Protein AF-A0A0C3PZI7-F1 (afdb_monomer_lite)

Sequence (345 aa):
WTDARQELRKFLSLALSIDGKRASNLVSKLSTVARAGELAKRTDLGSIPFRVHEPIWKQVYEVFPKEDPNAMALLIKAVAASAHIDFLKPEIYKSRSTSSTAKDLRDAYAVEVRTHRQALEAMRKGFQDAVTTFASNSKSVRALLEQEEVVENLMAIMFSPSEDLSSSAQEIAMQAWDVDGRDGSLRAYFEKHTAAAFKGTMIILSTAKETIKTSLEACAVSRSTVLCLTDINDALCSKPEGLLFQDEFGKDDAIELPSVIIGLWDLMSDVIGEIFKCTVTWAEYMDSPVMIIWMRDALIFARDLVSKFNPTTFPRGRFASQKSGTNLTWEVHGEETGRSDHSRR

Organism: NCBI:txid1051891

Foldseek 3Di:
DVVVVVVVLVVLLVQLLVLLVLLLVLQLQLLVQLVCAPVHAPCSNPPPPNDHPLVSLVVLLVPPDLQDLSSLLSLLSSLLSNQLDDQDDLQLRPRPDPDPRSVVSSVSSVVSSVNSVVSNCSSQPNNLVSLVSNLVDLVSLVVNLVDLSSLLSLLSQCLGLDPSSVVSSQSSQCSNPVFDDSLRSLLSSCQVPVVSSLNSLLVNLVVLLVCLQRGLPSLSSLLSNLVNLVSLLCCQQPPPRRLVNDPPGPPVNPDPVLVSVVSSLVSLQSSLVSNVVSLVSNVVRDDPVVSVVSVVSSVVSNVSSVVSPDCVSVPCVVPVPDDDDDDDDDPPPDPDDDDDDDDDD

pLDDT: mean 85.71, std 18.1, range [25.44, 98.75]

Structure (mmCIF, N/CA/C/O backbone):
data_AF-A0A0C3PZI7-F1
#
_entry.id   AF-A0A0C3PZI7-F1
#
loop_
_atom_site.group_PDB
_atom_site.id
_atom_site.type_symbol
_atom_site.label_atom_id
_atom_site.label_alt_id
_atom_site.label_comp_id
_atom_site.label_asym_id
_atom_site.label_entity_id
_atom_site.label_seq_id
_atom_site.pdbx_PDB_ins_code
_atom_site.Cartn_x
_atom_site.Cartn_y
_atom_site.Cartn_z
_atom_site.occupancy
_atom_site.B_iso_or_equiv
_atom_site.auth_seq_id
_atom_site.auth_comp_id
_atom_site.auth_asym_id
_atom_site.auth_atom_id
_atom_site.pdbx_PDB_model_num
ATOM 1 N N . TRP A 1 1 ? -32.392 -13.587 -9.236 1.00 85.81 1 TRP A N 1
ATOM 2 C CA . TRP A 1 1 ? -31.758 -12.253 -9.361 1.00 85.81 1 TRP A CA 1
ATOM 3 C C . TRP A 1 1 ? -30.709 -11.995 -8.287 1.00 85.81 1 TRP A C 1
ATOM 5 O O . TRP A 1 1 ? -29.631 -11.547 -8.650 1.00 85.81 1 TRP A O 1
ATOM 15 N N . THR A 1 2 ? -30.974 -12.278 -7.006 1.00 89.38 2 THR A N 1
ATOM 16 C CA . THR A 1 2 ? -29.980 -12.142 -5.920 1.00 89.38 2 THR A CA 1
ATOM 17 C C . THR A 1 2 ? -28.716 -12.966 -6.176 1.00 89.38 2 THR A C 1
ATOM 19 O O . THR A 1 2 ? -27.634 -12.390 -6.226 1.00 89.38 2 THR A O 1
ATOM 22 N N . ASP A 1 3 ? -28.861 -14.259 -6.476 1.00 91.19 3 ASP A N 1
ATOM 23 C CA . ASP A 1 3 ? -27.723 -15.157 -6.737 1.00 91.19 3 ASP A CA 1
ATOM 24 C C . ASP A 1 3 ? -26.880 -14.682 -7.926 1.00 91.19 3 ASP A C 1
ATOM 26 O O . ASP A 1 3 ? -25.661 -14.590 -7.843 1.00 91.19 3 ASP A O 1
ATOM 30 N N . ALA A 1 4 ? -27.534 -14.259 -9.013 1.00 91.62 4 ALA A N 1
ATOM 31 C CA . ALA A 1 4 ? -26.852 -13.710 -10.184 1.00 91.62 4 ALA A CA 1
ATOM 32 C C . ALA A 1 4 ? -26.021 -12.455 -9.853 1.00 91.62 4 ALA A C 1
ATOM 34 O O . ALA A 1 4 ? -24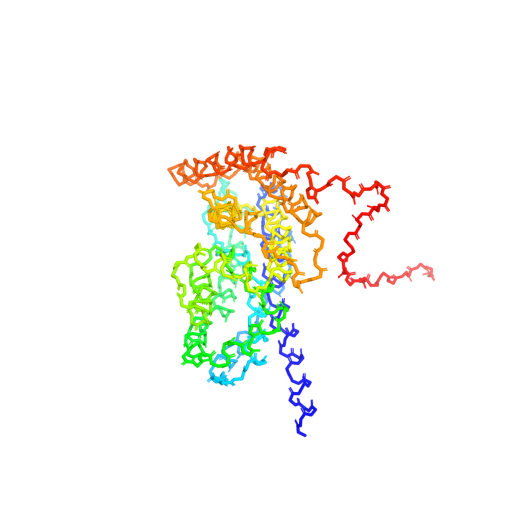.922 -12.291 -10.376 1.00 91.62 4 ALA A O 1
ATOM 35 N N . ARG A 1 5 ? -26.510 -11.573 -8.965 1.00 87.19 5 ARG A N 1
ATOM 36 C CA . ARG A 1 5 ? -25.743 -10.401 -8.502 1.00 87.19 5 ARG A CA 1
ATOM 37 C C . ARG A 1 5 ? -24.562 -10.806 -7.626 1.00 87.19 5 ARG A C 1
ATOM 39 O O . ARG A 1 5 ? -23.506 -10.189 -7.721 1.00 87.19 5 ARG A O 1
ATOM 46 N N . GLN A 1 6 ? -24.734 -11.820 -6.782 1.00 89.19 6 GLN A N 1
ATOM 47 C CA . GLN A 1 6 ? -23.658 -12.333 -5.941 1.00 89.19 6 GLN A CA 1
ATOM 48 C C . GLN A 1 6 ? -22.542 -12.956 -6.788 1.00 89.19 6 GLN A C 1
ATOM 50 O O . GLN A 1 6 ? -21.377 -12.616 -6.595 1.00 89.19 6 GLN A O 1
ATOM 55 N N . GLU A 1 7 ? -22.889 -13.794 -7.765 1.00 92.44 7 GLU A N 1
ATOM 56 C CA . GLU A 1 7 ? -21.918 -14.384 -8.692 1.00 92.44 7 GLU A CA 1
ATOM 57 C C . GLU A 1 7 ? -21.228 -13.322 -9.553 1.00 92.44 7 GLU A C 1
ATOM 59 O O . GLU A 1 7 ? -20.010 -13.362 -9.724 1.00 92.44 7 GLU A O 1
ATOM 64 N N . LEU A 1 8 ? -21.960 -12.298 -10.009 1.00 91.56 8 LEU A N 1
ATOM 65 C CA . LEU A 1 8 ? -21.356 -11.168 -10.715 1.00 91.56 8 LEU A CA 1
ATOM 66 C C . LEU A 1 8 ? -20.347 -10.413 -9.837 1.00 91.56 8 LEU A C 1
ATOM 68 O O . LEU A 1 8 ? -19.264 -10.082 -10.308 1.00 91.56 8 LEU A O 1
ATOM 72 N N . ARG A 1 9 ? -20.659 -10.160 -8.560 1.00 90.25 9 ARG A N 1
ATOM 73 C CA . ARG A 1 9 ? -19.719 -9.516 -7.627 1.00 90.25 9 ARG A CA 1
ATOM 74 C C . ARG A 1 9 ? -18.471 -10.367 -7.401 1.00 90.25 9 ARG A C 1
ATOM 76 O O . ARG A 1 9 ? -17.371 -9.826 -7.416 1.00 90.25 9 ARG A O 1
ATOM 83 N N . LYS A 1 10 ? -18.611 -11.687 -7.254 1.00 91.19 10 LYS A N 1
ATOM 84 C CA . LYS A 1 10 ? -17.455 -12.597 -7.158 1.00 91.19 10 LYS A CA 1
ATOM 85 C C . LYS A 1 10 ? -16.592 -12.528 -8.417 1.00 91.19 10 LYS A C 1
ATOM 87 O O . LYS A 1 10 ? -15.377 -12.376 -8.314 1.00 91.19 10 LYS A O 1
ATOM 92 N N . PHE A 1 11 ? -17.220 -12.579 -9.593 1.00 94.12 11 PHE A N 1
ATOM 93 C CA . PHE A 1 11 ? -16.531 -12.453 -10.875 1.00 94.12 11 PHE A CA 1
ATOM 94 C C . PHE A 1 11 ? -15.779 -11.123 -10.991 1.00 94.12 11 PHE A C 1
ATOM 96 O O . PHE A 1 11 ? -14.598 -11.123 -11.329 1.00 94.12 11 PHE A O 1
ATOM 103 N N . LEU A 1 12 ? -16.432 -10.001 -10.667 1.00 94.38 12 LEU A N 1
ATOM 104 C CA . LEU A 1 12 ? -15.810 -8.677 -10.691 1.00 94.38 12 LEU A CA 1
ATOM 105 C C . LEU A 1 12 ? -14.643 -8.592 -9.707 1.00 94.38 12 LEU A C 1
ATOM 107 O O . LEU A 1 12 ? -13.560 -8.171 -10.093 1.00 94.38 12 LEU A O 1
ATOM 111 N N . SER A 1 13 ? -14.826 -9.046 -8.466 1.00 91.31 13 SER A N 1
ATOM 112 C CA . SER A 1 13 ? -13.750 -9.067 -7.472 1.00 91.31 13 SER A CA 1
ATOM 113 C C . SER A 1 13 ? -12.532 -9.833 -7.990 1.00 91.31 13 SER A C 1
ATOM 115 O O . SER A 1 13 ? -11.419 -9.318 -7.932 1.00 91.31 13 SER A O 1
ATOM 117 N N . LEU A 1 14 ? -12.739 -11.021 -8.565 1.00 91.88 14 LEU A N 1
ATOM 118 C CA . LEU A 1 14 ? -11.656 -11.829 -9.115 1.00 91.88 14 LEU A CA 1
ATOM 119 C C . LEU A 1 14 ? -10.975 -11.142 -10.308 1.00 91.88 14 LEU A C 1
ATOM 121 O O . LEU A 1 14 ? -9.749 -11.045 -10.338 1.00 91.88 14 LEU A O 1
ATOM 125 N N . ALA A 1 15 ? -11.753 -10.656 -11.280 1.00 94.00 15 ALA A N 1
ATOM 126 C CA . ALA A 1 15 ? -11.227 -10.029 -12.490 1.00 94.00 15 ALA A CA 1
ATOM 127 C C . ALA A 1 15 ? -10.383 -8.785 -12.173 1.00 94.00 15 ALA A C 1
ATOM 129 O O . ALA A 1 15 ? -9.269 -8.653 -12.679 1.00 94.00 15 ALA A O 1
ATOM 130 N N . LEU A 1 16 ? -10.882 -7.915 -11.291 1.00 94.88 16 LEU A N 1
ATOM 131 C CA . LEU A 1 16 ? -10.206 -6.674 -10.919 1.00 94.88 16 LEU A CA 1
ATOM 132 C C . LEU A 1 16 ? -8.965 -6.939 -10.048 1.00 94.88 16 LEU A C 1
ATOM 134 O O . LEU A 1 16 ? -7.912 -6.350 -10.283 1.00 94.88 16 LEU A O 1
ATOM 138 N N . SER A 1 17 ? -9.024 -7.880 -9.096 1.00 91.44 17 SER A N 1
ATOM 139 C CA . SER A 1 17 ? -7.846 -8.250 -8.295 1.00 91.44 17 SER A CA 1
ATOM 140 C C . SER A 1 17 ? -6.746 -8.921 -9.130 1.00 91.44 17 SER A C 1
ATOM 142 O O . SER A 1 17 ? -5.558 -8.743 -8.847 1.00 91.44 17 SER A O 1
ATOM 144 N N . ILE A 1 18 ? -7.107 -9.683 -10.172 1.00 93.81 18 ILE A N 1
ATOM 145 C CA . ILE A 1 18 ? -6.134 -10.259 -11.113 1.00 93.81 18 ILE A CA 1
ATOM 146 C C . ILE A 1 18 ? -5.362 -9.158 -11.849 1.00 93.81 18 ILE A C 1
ATOM 148 O O . ILE A 1 18 ? -4.159 -9.319 -12.066 1.00 93.81 18 ILE A O 1
ATOM 152 N N . ASP A 1 19 ? -6.009 -8.048 -12.205 1.00 94.88 19 ASP A N 1
ATOM 153 C CA . ASP A 1 19 ? -5.350 -6.930 -12.887 1.00 94.88 19 ASP A CA 1
ATOM 154 C C . ASP A 1 19 ? -4.246 -6.305 -12.016 1.00 94.88 19 ASP A C 1
ATOM 156 O O . ASP A 1 19 ? -3.122 -6.119 -12.493 1.00 94.88 19 ASP A O 1
ATOM 160 N N . GLY A 1 20 ? -4.503 -6.112 -10.716 1.00 92.75 20 GLY A N 1
ATOM 161 C CA . GLY A 1 20 ? -3.491 -5.641 -9.761 1.00 92.75 20 GLY A CA 1
ATOM 162 C C . GLY A 1 20 ? -2.299 -6.599 -9.628 1.00 92.75 20 GLY A C 1
ATOM 163 O O . GLY A 1 20 ? -1.141 -6.186 -9.742 1.00 92.75 20 GLY A O 1
ATOM 164 N N . LYS A 1 21 ? -2.562 -7.910 -9.509 1.00 90.94 21 LYS A N 1
ATOM 165 C CA . LYS A 1 21 ? -1.506 -8.944 -9.478 1.00 90.94 21 LYS A CA 1
ATOM 166 C C . LYS A 1 21 ? -0.675 -8.956 -10.765 1.00 90.94 21 LYS A C 1
ATOM 168 O O . LYS A 1 21 ? 0.548 -9.101 -10.719 1.00 90.94 21 LYS A O 1
ATOM 173 N N . ARG A 1 22 ? -1.317 -8.797 -11.927 1.00 92.19 22 ARG A N 1
ATOM 174 C CA . ARG A 1 22 ? -0.630 -8.711 -13.226 1.00 92.19 22 ARG A CA 1
ATOM 175 C C . ARG A 1 22 ? 0.290 -7.494 -13.291 1.00 92.19 22 ARG A C 1
ATOM 177 O O . ARG A 1 22 ? 1.405 -7.640 -13.788 1.00 92.19 22 ARG A O 1
ATOM 184 N N . ALA A 1 23 ? -0.144 -6.345 -12.767 1.00 92.44 23 ALA A N 1
ATOM 185 C CA . ALA A 1 23 ? 0.679 -5.138 -12.729 1.00 92.44 23 ALA A CA 1
ATOM 186 C C . ALA A 1 23 ? 1.927 -5.361 -11.863 1.00 92.44 23 ALA A C 1
ATOM 188 O O . ALA A 1 23 ? 3.040 -5.110 -12.322 1.00 92.44 23 ALA A O 1
ATOM 189 N N . SER A 1 24 ? 1.768 -5.960 -10.675 1.00 91.06 24 SER A N 1
ATOM 190 C CA . SER A 1 24 ? 2.899 -6.295 -9.795 1.00 91.06 24 SER A CA 1
ATOM 191 C C . SER A 1 24 ? 3.898 -7.231 -10.479 1.00 91.06 24 SER A C 1
ATOM 193 O O . SER A 1 24 ? 5.105 -6.995 -10.457 1.00 91.06 24 SER A O 1
ATOM 195 N N . ASN A 1 25 ? 3.396 -8.277 -11.141 1.00 90.06 25 ASN A N 1
ATOM 196 C CA . ASN A 1 25 ? 4.233 -9.240 -11.855 1.00 90.06 25 ASN A CA 1
ATOM 197 C C . ASN A 1 25 ? 5.006 -8.598 -13.012 1.00 90.06 25 ASN A C 1
ATOM 199 O O . ASN A 1 25 ? 6.144 -8.993 -13.277 1.00 90.06 25 ASN A O 1
ATOM 203 N N . LEU A 1 26 ? 4.404 -7.631 -13.710 1.00 90.44 26 LEU A N 1
ATOM 204 C CA . LEU A 1 26 ? 5.089 -6.887 -14.761 1.00 90.44 26 LEU A CA 1
ATOM 205 C C . LEU A 1 26 ? 6.259 -6.088 -14.171 1.00 90.44 26 LEU A C 1
ATOM 207 O O . LEU A 1 26 ? 7.373 -6.215 -14.669 1.00 90.44 26 LEU A O 1
ATOM 211 N N . VAL A 1 27 ? 6.052 -5.361 -13.068 1.00 90.75 27 VAL A N 1
ATOM 212 C CA . VAL A 1 27 ? 7.107 -4.579 -12.394 1.00 90.75 27 VAL A CA 1
ATOM 213 C C . VAL A 1 27 ? 8.303 -5.442 -11.982 1.00 90.75 27 VAL A C 1
ATOM 215 O O . VAL A 1 27 ? 9.449 -5.079 -12.265 1.00 90.75 27 VAL A O 1
ATOM 218 N N . SER A 1 28 ? 8.068 -6.600 -11.356 1.00 89.50 28 SER A N 1
ATOM 219 C CA . SER A 1 28 ? 9.149 -7.505 -10.932 1.00 89.50 28 SER A CA 1
ATOM 220 C C . SER A 1 28 ? 9.949 -8.046 -12.121 1.00 89.50 28 SER A C 1
ATOM 222 O O . SER A 1 28 ? 11.179 -8.149 -12.064 1.00 89.50 28 SER A O 1
ATOM 224 N N . LYS A 1 29 ? 9.273 -8.366 -13.229 1.00 87.69 29 LYS A N 1
ATOM 225 C CA . LYS A 1 29 ? 9.931 -8.858 -14.446 1.00 87.69 29 LYS A CA 1
ATOM 226 C C . LYS A 1 29 ? 10.727 -7.770 -15.148 1.00 87.69 29 LYS A C 1
ATOM 228 O O . LYS A 1 29 ? 11.890 -7.994 -15.469 1.00 87.69 29 LYS A O 1
ATOM 233 N N . LEU A 1 30 ? 10.137 -6.589 -15.314 1.00 87.12 30 LEU A N 1
ATOM 234 C CA . LEU A 1 30 ? 10.814 -5.414 -15.854 1.00 87.12 30 LEU A CA 1
ATOM 235 C C . LEU A 1 30 ? 12.077 -5.096 -15.042 1.00 87.12 30 LEU A C 1
ATOM 237 O O . LEU A 1 30 ? 13.157 -4.974 -15.615 1.00 87.12 30 LEU A O 1
ATOM 241 N N . SER A 1 31 ? 11.984 -5.123 -13.712 1.00 87.50 31 SER A N 1
ATOM 242 C CA . SER A 1 31 ? 13.133 -4.908 -12.822 1.00 87.50 31 SER A CA 1
ATOM 243 C C . SER A 1 31 ? 14.214 -5.981 -12.961 1.00 87.50 31 SER A C 1
ATOM 245 O O . SER A 1 31 ? 15.404 -5.666 -12.942 1.00 87.50 31 SER A O 1
ATOM 247 N N . THR A 1 32 ? 13.828 -7.245 -13.154 1.00 86.25 32 THR A N 1
ATOM 248 C CA . THR A 1 32 ? 14.775 -8.344 -13.412 1.00 86.25 32 THR A CA 1
ATOM 249 C C . THR A 1 32 ? 15.523 -8.131 -14.728 1.00 86.25 32 THR A C 1
ATOM 251 O O . THR A 1 32 ? 16.746 -8.269 -14.774 1.00 86.25 32 THR A O 1
ATOM 254 N N . VAL A 1 33 ? 14.805 -7.734 -15.782 1.00 83.12 33 VAL A N 1
ATOM 255 C CA . VAL A 1 33 ? 15.387 -7.438 -17.097 1.00 83.12 33 VAL A CA 1
ATOM 256 C C . VAL A 1 33 ? 16.357 -6.257 -17.021 1.00 83.12 33 VAL A C 1
ATOM 258 O O . VAL A 1 33 ? 17.449 -6.350 -17.576 1.00 83.12 33 VAL A O 1
ATOM 261 N N . ALA A 1 34 ? 16.035 -5.179 -16.295 1.00 80.00 34 ALA A N 1
ATOM 262 C CA . ALA A 1 34 ? 16.996 -4.081 -16.129 1.00 80.00 34 ALA A CA 1
ATOM 263 C C . ALA A 1 34 ? 18.264 -4.498 -15.407 1.00 80.00 34 ALA A C 1
ATOM 265 O O . ALA A 1 34 ? 19.351 -4.117 -15.834 1.00 80.00 34 ALA A O 1
ATOM 266 N N . ARG A 1 35 ? 18.136 -5.263 -14.318 1.00 81.31 35 ARG A N 1
ATOM 267 C CA . ARG A 1 35 ? 19.297 -5.720 -13.542 1.00 81.31 35 ARG A CA 1
ATOM 268 C C . ARG A 1 35 ? 20.241 -6.572 -14.389 1.00 81.31 35 ARG A C 1
ATOM 270 O O . ARG A 1 35 ? 21.447 -6.528 -14.174 1.00 81.31 35 ARG A O 1
ATOM 277 N N . ALA A 1 36 ? 19.711 -7.317 -15.360 1.00 81.88 36 ALA A N 1
ATOM 278 C CA . ALA A 1 36 ? 20.515 -8.090 -16.303 1.00 81.88 36 ALA A CA 1
ATOM 279 C C . ALA A 1 36 ? 21.264 -7.217 -17.335 1.00 81.88 36 ALA A C 1
ATOM 281 O O . ALA A 1 36 ? 22.261 -7.666 -17.904 1.00 81.88 36 ALA A O 1
ATOM 282 N N . GLY A 1 37 ? 20.838 -5.970 -17.565 1.00 77.75 37 GLY A N 1
ATOM 283 C CA . GLY A 1 37 ? 21.543 -5.015 -18.421 1.00 77.75 37 GLY A CA 1
ATOM 284 C C . GLY A 1 37 ? 21.768 -5.537 -19.845 1.00 77.75 37 GLY A C 1
ATOM 285 O O . GLY A 1 37 ? 20.836 -5.978 -20.511 1.00 77.75 37 GLY A O 1
ATOM 286 N N . GLU A 1 38 ? 23.014 -5.498 -20.326 1.00 68.50 38 GLU A N 1
ATOM 287 C CA . GLU A 1 38 ? 23.380 -5.956 -21.679 1.00 68.50 38 GLU A CA 1
ATOM 288 C C . GLU A 1 38 ? 23.267 -7.478 -21.881 1.00 68.50 38 GLU A C 1
ATOM 290 O O . GLU A 1 38 ? 23.275 -7.945 -23.019 1.00 68.50 38 GLU A O 1
ATOM 295 N N . LEU A 1 39 ? 23.140 -8.258 -20.800 1.00 71.75 39 LEU A N 1
ATOM 296 C CA . LEU A 1 39 ? 22.911 -9.704 -20.878 1.00 71.75 39 LEU A CA 1
ATOM 297 C C . LEU A 1 39 ? 21.444 -10.045 -21.169 1.00 71.75 39 LEU A C 1
ATOM 299 O O . LEU A 1 39 ? 21.151 -11.182 -21.544 1.00 71.75 39 LEU A O 1
ATOM 303 N N . ALA A 1 40 ? 20.535 -9.079 -21.005 1.00 77.38 40 ALA A N 1
ATOM 304 C CA . ALA A 1 40 ? 19.122 -9.271 -21.267 1.00 77.38 40 ALA A CA 1
ATOM 305 C C . ALA A 1 40 ? 18.842 -9.379 -22.768 1.00 77.38 40 ALA A C 1
ATOM 307 O O . ALA A 1 40 ? 19.279 -8.566 -23.588 1.00 77.38 40 ALA A O 1
ATOM 308 N N . LYS A 1 41 ? 18.040 -10.371 -23.132 1.00 76.00 41 LYS A N 1
ATOM 309 C CA . LYS A 1 41 ? 17.524 -10.563 -24.483 1.00 76.00 41 LYS A CA 1
ATOM 310 C C . LYS A 1 41 ? 16.102 -10.034 -24.565 1.00 76.00 41 LYS A C 1
ATOM 312 O O . LYS A 1 41 ? 15.344 -10.065 -23.601 1.00 76.00 41 LYS A O 1
ATOM 317 N N . ARG A 1 42 ? 15.673 -9.645 -25.768 1.00 69.25 42 ARG A N 1
ATOM 318 C CA . ARG A 1 42 ? 14.267 -9.286 -26.033 1.00 69.25 42 ARG A CA 1
ATOM 319 C C . ARG A 1 42 ? 13.289 -10.403 -25.640 1.00 69.25 42 ARG A C 1
ATOM 321 O O . ARG A 1 42 ? 12.166 -10.121 -25.243 1.00 69.25 42 ARG A O 1
ATOM 328 N N . THR A 1 43 ? 13.716 -11.661 -25.730 1.00 72.00 43 THR A N 1
ATOM 329 C CA . THR A 1 43 ? 12.938 -12.825 -25.279 1.00 72.00 43 THR A CA 1
ATOM 330 C C . THR A 1 43 ? 12.675 -12.829 -23.776 1.00 72.00 43 THR A C 1
ATOM 332 O O . THR A 1 43 ? 11.679 -13.409 -23.358 1.00 72.00 43 THR A O 1
ATOM 335 N N . ASP A 1 44 ? 13.515 -12.161 -22.981 1.00 72.38 44 ASP A N 1
ATOM 336 C CA . ASP A 1 44 ? 13.431 -12.147 -21.516 1.00 72.38 44 ASP A CA 1
ATOM 337 C C . ASP A 1 44 ? 12.349 -11.182 -21.014 1.00 72.38 44 ASP A C 1
ATOM 339 O O . ASP A 1 44 ? 11.789 -11.390 -19.941 1.00 72.38 44 ASP A O 1
ATOM 343 N N . LEU A 1 45 ? 11.981 -10.177 -21.824 1.00 70.12 45 LEU A N 1
ATOM 344 C CA . LEU A 1 45 ? 10.756 -9.398 -21.607 1.00 70.12 45 LEU A CA 1
ATOM 345 C C . LEU A 1 45 ? 9.502 -10.265 -21.799 1.00 70.12 45 LEU A C 1
ATOM 347 O O . LEU A 1 45 ? 8.483 -10.009 -21.163 1.00 70.12 45 LEU A O 1
ATOM 351 N N . GLY A 1 46 ? 9.606 -11.330 -22.604 1.00 59.66 46 GLY A N 1
ATOM 352 C CA . GLY A 1 46 ? 8.545 -12.298 -22.855 1.00 59.66 46 GLY A CA 1
ATOM 353 C C . GLY A 1 46 ? 7.306 -11.698 -23.528 1.00 59.66 46 GLY A C 1
ATOM 354 O O . GLY A 1 46 ? 7.002 -10.516 -23.436 1.00 59.66 46 GLY A O 1
ATOM 355 N N . SER A 1 47 ? 6.528 -12.536 -24.208 1.00 54.50 47 SER A N 1
ATOM 356 C CA . SER A 1 47 ? 5.175 -12.188 -24.646 1.00 54.50 47 SER A CA 1
ATOM 357 C C . SER A 1 47 ? 4.233 -12.239 -23.446 1.00 54.50 47 SER A C 1
ATOM 359 O O . SER A 1 47 ? 3.388 -13.128 -23.372 1.00 54.50 47 SER A O 1
ATOM 361 N N . ILE A 1 48 ? 4.405 -11.392 -22.440 1.00 55.34 48 ILE A N 1
ATOM 362 C CA . ILE A 1 48 ? 3.402 -11.317 -21.380 1.00 55.34 48 ILE A CA 1
ATOM 363 C C . ILE A 1 48 ? 2.328 -10.410 -21.951 1.00 55.34 48 ILE A C 1
ATOM 365 O O . ILE A 1 48 ? 2.565 -9.210 -22.026 1.00 55.34 48 ILE A O 1
ATOM 369 N N . PRO A 1 49 ? 1.170 -10.925 -22.407 1.00 62.94 49 PRO A N 1
ATOM 370 C CA . PRO A 1 49 ? 0.047 -10.057 -22.684 1.00 62.94 49 PRO A CA 1
ATOM 371 C C . PRO A 1 49 ? -0.372 -9.439 -21.351 1.00 62.94 49 PRO A C 1
ATOM 373 O O . PRO A 1 49 ? -1.194 -9.986 -20.616 1.00 62.94 49 PRO A O 1
ATOM 376 N N . PHE A 1 50 ? 0.240 -8.313 -21.007 1.00 78.50 50 PHE A N 1
ATOM 377 C CA . PHE A 1 50 ? -0.210 -7.487 -19.918 1.00 78.50 50 PHE A CA 1
ATOM 378 C C . PHE A 1 50 ? -1.377 -6.668 -20.452 1.00 78.50 50 PHE A C 1
ATOM 380 O O . PHE A 1 50 ? -1.224 -5.735 -21.237 1.00 78.50 50 PHE A O 1
ATOM 387 N N . ARG A 1 51 ? -2.578 -7.111 -20.095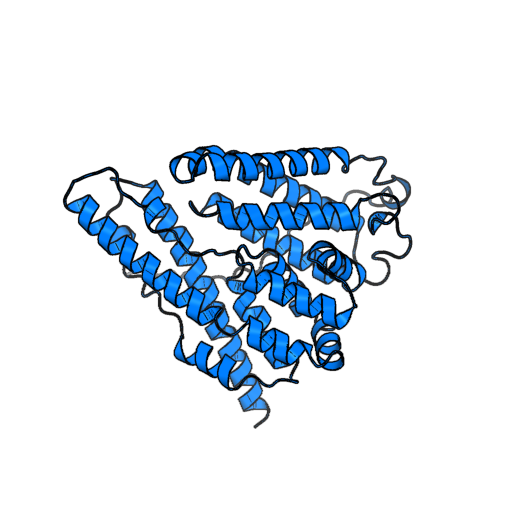 1.00 84.62 51 ARG A N 1
ATOM 388 C CA . ARG A 1 51 ? -3.820 -6.402 -20.367 1.00 84.62 51 ARG A CA 1
ATOM 389 C C . ARG A 1 51 ? -4.634 -6.401 -19.094 1.00 84.62 51 ARG A C 1
ATOM 391 O O . ARG A 1 51 ? -4.814 -7.453 -18.472 1.00 84.62 51 ARG A O 1
ATOM 398 N N . VAL A 1 52 ? -5.115 -5.220 -18.747 1.00 92.00 52 VAL A N 1
ATOM 399 C CA . VAL A 1 52 ? -6.146 -5.057 -17.732 1.00 92.00 52 VAL A CA 1
ATOM 400 C C . VAL A 1 52 ? -7.499 -4.917 -18.403 1.00 92.00 52 VAL A C 1
ATOM 402 O O . VAL A 1 52 ? -7.601 -4.611 -19.595 1.00 92.00 52 VAL A O 1
ATOM 405 N N . HIS A 1 53 ? -8.553 -5.151 -17.640 1.00 94.44 53 HIS A N 1
ATOM 406 C CA . HIS A 1 53 ? -9.913 -5.060 -18.134 1.00 94.44 53 HIS A CA 1
ATOM 407 C C . HIS A 1 53 ? -10.406 -3.605 -18.078 1.00 94.44 53 HIS A C 1
ATOM 409 O O . HIS A 1 53 ? -11.363 -3.303 -17.371 1.00 94.44 53 HIS A O 1
ATOM 415 N N . GLU A 1 54 ? -9.767 -2.691 -18.823 1.00 94.88 54 GLU A N 1
ATOM 416 C CA . GLU A 1 54 ? -10.089 -1.247 -18.806 1.00 94.88 54 GLU A CA 1
ATOM 417 C C . GLU A 1 54 ? -11.593 -0.942 -18.959 1.00 94.88 54 GLU A C 1
ATOM 419 O O . GLU A 1 54 ? -12.106 -0.122 -18.194 1.00 94.88 54 GLU A O 1
ATOM 424 N N . PRO A 1 55 ? -12.350 -1.609 -19.864 1.00 95.44 55 PRO A N 1
ATOM 425 C CA . PRO A 1 55 ? -13.786 -1.360 -19.983 1.00 95.44 55 PRO A CA 1
ATOM 426 C C . PRO A 1 55 ? -14.567 -1.739 -18.721 1.00 95.44 55 PRO A C 1
ATOM 428 O O . PRO A 1 55 ? -15.552 -1.081 -18.400 1.00 95.44 55 PRO A O 1
ATOM 431 N N . ILE A 1 56 ? -14.131 -2.778 -17.998 1.00 95.62 56 ILE A N 1
ATOM 432 C CA . ILE A 1 56 ? -14.772 -3.207 -16.750 1.00 95.62 56 ILE A CA 1
ATOM 433 C C . ILE A 1 56 ? -14.504 -2.175 -15.657 1.00 95.62 56 ILE A C 1
ATOM 435 O O . ILE A 1 56 ? -15.450 -1.753 -15.001 1.00 95.62 56 ILE A O 1
ATOM 439 N N . TRP A 1 57 ? -13.257 -1.719 -15.503 1.00 96.81 57 TRP A N 1
ATOM 440 C CA . TRP A 1 57 ? -12.910 -0.666 -14.543 1.00 96.81 57 TRP A CA 1
ATOM 441 C C . TRP A 1 57 ? -13.726 0.602 -14.768 1.00 96.81 57 TRP A C 1
ATOM 443 O O . TRP A 1 57 ? -14.396 1.083 -13.856 1.00 96.81 57 TRP A O 1
ATOM 453 N N . LYS A 1 58 ? -13.751 1.087 -16.013 1.00 95.62 58 LYS A N 1
ATOM 454 C CA . LYS A 1 58 ? -14.550 2.250 -16.396 1.00 95.62 58 LYS A CA 1
ATOM 455 C C . LYS A 1 58 ? -16.027 2.061 -16.039 1.00 95.62 58 LYS A C 1
ATOM 457 O O . LYS A 1 58 ? -16.611 2.925 -15.391 1.00 95.62 58 LYS A O 1
ATOM 462 N N . GLN A 1 59 ? -16.612 0.921 -16.409 1.00 95.06 59 GLN A N 1
ATOM 463 C CA . GLN A 1 59 ? -18.017 0.634 -16.129 1.00 95.06 59 GLN A CA 1
ATOM 464 C C . GLN A 1 59 ? -18.305 0.582 -14.624 1.00 95.06 59 GLN A C 1
ATOM 466 O O . GLN A 1 59 ? -19.334 1.096 -14.198 1.00 95.06 59 GLN A O 1
ATOM 471 N N . VAL A 1 60 ? -17.417 -0.025 -13.825 1.00 94.50 60 VAL A N 1
ATOM 472 C CA . VAL A 1 60 ? -17.557 -0.135 -12.363 1.00 94.50 60 VAL A CA 1
ATOM 473 C C . VAL A 1 60 ? -17.613 1.244 -11.711 1.00 94.50 60 VAL A C 1
ATOM 475 O O . VAL A 1 60 ? -18.477 1.457 -10.864 1.00 94.50 60 VAL A O 1
ATOM 478 N N . TYR A 1 61 ? -16.761 2.182 -12.133 1.00 95.25 61 TYR A N 1
ATOM 479 C CA . TYR A 1 61 ? -16.800 3.558 -11.633 1.00 95.25 61 TYR A CA 1
ATOM 480 C C . TYR A 1 61 ? -18.041 4.324 -12.109 1.00 95.25 61 TYR A C 1
ATOM 482 O O . TYR A 1 61 ? -18.662 5.031 -11.320 1.00 95.25 61 TYR A O 1
ATOM 490 N N . GLU A 1 62 ? -18.448 4.158 -13.371 1.00 94.06 62 GLU A N 1
ATOM 491 C CA . GLU A 1 62 ? -19.605 4.866 -13.941 1.00 94.06 62 GLU A CA 1
ATOM 492 C C . GLU A 1 62 ? -20.941 4.475 -13.294 1.00 94.06 62 GLU A C 1
ATOM 494 O O . GLU A 1 62 ? -21.823 5.320 -13.143 1.00 94.06 62 GLU A O 1
ATOM 499 N N . VAL A 1 63 ? -21.110 3.206 -12.910 1.00 92.94 63 VAL A N 1
ATOM 500 C CA . VAL A 1 63 ? -22.363 2.697 -12.314 1.00 92.94 63 VAL A CA 1
ATOM 501 C C . VAL A 1 63 ? -22.273 2.496 -10.806 1.00 92.94 63 VAL A C 1
ATOM 503 O O . VAL A 1 63 ? -23.128 1.821 -10.228 1.00 92.94 63 VAL A O 1
ATOM 506 N N . PHE A 1 64 ? -21.238 3.049 -10.171 1.00 90.31 64 PHE A N 1
ATOM 507 C CA . PHE A 1 64 ? -20.946 2.804 -8.768 1.00 90.31 64 PHE A CA 1
ATOM 508 C C . PHE A 1 64 ? -22.130 3.204 -7.860 1.00 90.31 64 PHE A C 1
ATOM 510 O O . PHE A 1 64 ? -22.553 4.367 -7.856 1.00 90.31 64 PHE A O 1
ATOM 517 N N . PRO A 1 65 ? -22.692 2.266 -7.074 1.00 88.38 65 PRO A N 1
ATOM 518 C CA . PRO A 1 65 ? -23.788 2.567 -6.161 1.00 88.38 65 PRO A CA 1
ATOM 519 C C . PRO A 1 65 ? -23.281 3.347 -4.940 1.00 88.38 65 PRO A C 1
ATOM 521 O O . PRO A 1 65 ? -22.525 2.833 -4.121 1.00 88.38 65 PRO A O 1
ATOM 524 N N . LYS A 1 66 ? -23.758 4.586 -4.788 1.00 88.06 66 LYS A N 1
ATOM 525 C CA . LYS A 1 66 ? -23.281 5.553 -3.779 1.00 88.06 66 LYS A CA 1
ATOM 526 C C . LYS A 1 66 ? -23.483 5.128 -2.319 1.00 88.06 66 LYS A C 1
ATOM 528 O O . LYS A 1 66 ? -22.827 5.665 -1.440 1.00 88.06 66 LYS A O 1
ATOM 533 N N . GLU A 1 67 ? -24.387 4.187 -2.057 1.00 91.69 67 GLU A N 1
ATOM 534 C CA . GLU A 1 67 ? -24.817 3.804 -0.704 1.00 91.69 67 GLU A CA 1
ATOM 535 C C . GLU A 1 67 ? -24.709 2.292 -0.446 1.00 91.69 67 GLU A C 1
ATOM 537 O O . GLU A 1 67 ? -25.387 1.767 0.431 1.00 91.69 67 GLU A O 1
ATOM 542 N N . ASP A 1 68 ? -23.895 1.562 -1.218 1.00 93.31 68 ASP A N 1
ATOM 543 C CA . ASP A 1 68 ? -23.717 0.112 -1.046 1.00 93.31 68 ASP A CA 1
ATOM 544 C C . ASP A 1 68 ? -22.324 -0.207 -0.470 1.00 93.31 68 ASP A C 1
ATOM 546 O O . ASP A 1 68 ? -21.349 -0.286 -1.228 1.00 93.31 68 ASP A O 1
ATOM 550 N N . PRO A 1 69 ? -22.207 -0.438 0.856 1.00 95.69 69 PRO A N 1
ATOM 551 C CA . PRO A 1 69 ? -20.941 -0.801 1.491 1.00 95.69 69 PRO A CA 1
ATOM 552 C C . PRO A 1 69 ? -20.281 -2.037 0.876 1.00 95.69 69 PRO A C 1
ATOM 554 O O . PRO A 1 69 ? -19.061 -2.110 0.813 1.00 95.69 69 PRO A O 1
ATOM 557 N N . ASN A 1 70 ? -21.050 -3.000 0.359 1.00 93.75 70 ASN A N 1
ATOM 558 C CA . ASN A 1 70 ? -20.470 -4.205 -0.241 1.00 93.75 70 ASN A CA 1
ATOM 559 C C . ASN A 1 70 ? -19.824 -3.912 -1.599 1.00 93.75 70 ASN A C 1
ATOM 561 O O . ASN A 1 70 ? -18.819 -4.526 -1.959 1.00 93.75 70 ASN A O 1
ATOM 565 N N . ALA A 1 71 ? -20.402 -2.988 -2.370 1.00 93.94 71 ALA A N 1
ATOM 566 C CA . ALA A 1 71 ? -19.800 -2.540 -3.620 1.00 93.94 71 ALA A CA 1
ATOM 567 C C . ALA A 1 71 ? -18.508 -1.757 -3.355 1.00 93.94 71 ALA A C 1
ATOM 569 O O . ALA A 1 71 ? -17.513 -1.984 -4.045 1.00 93.94 71 ALA A O 1
ATOM 570 N N . MET A 1 72 ? -18.502 -0.898 -2.328 1.00 97.06 72 MET A N 1
ATOM 571 C CA . MET A 1 72 ? -17.292 -0.186 -1.915 1.00 97.06 72 MET A CA 1
ATOM 572 C C . MET A 1 72 ? -16.213 -1.148 -1.403 1.00 97.06 72 MET A C 1
ATOM 574 O O . MET A 1 72 ? -15.066 -1.054 -1.827 1.00 97.06 72 MET A O 1
ATOM 578 N N . ALA A 1 73 ? -16.575 -2.130 -0.574 1.00 96.88 73 ALA A N 1
ATOM 579 C CA . ALA A 1 73 ? -15.651 -3.153 -0.084 1.00 96.88 73 ALA A CA 1
ATOM 580 C C . ALA A 1 73 ? -14.957 -3.910 -1.231 1.00 96.88 73 ALA A C 1
ATOM 582 O O . ALA A 1 73 ? -13.739 -4.094 -1.212 1.00 96.88 73 ALA A O 1
ATOM 583 N N . LEU A 1 74 ? -15.712 -4.295 -2.268 1.00 95.75 74 LEU A N 1
ATOM 584 C CA . LEU A 1 74 ? -15.166 -4.933 -3.470 1.00 95.75 74 LEU A CA 1
ATOM 585 C C . LEU A 1 74 ? -14.162 -4.018 -4.177 1.00 95.75 74 LEU A C 1
ATOM 587 O O . LEU A 1 74 ? -13.079 -4.470 -4.552 1.00 95.75 74 LEU A O 1
ATOM 591 N N . LEU A 1 75 ? -14.514 -2.744 -4.348 1.00 96.62 75 LEU A N 1
ATOM 592 C CA . LEU A 1 75 ? -13.669 -1.765 -5.020 1.00 96.62 75 LEU A CA 1
ATOM 593 C C . LEU A 1 75 ? -12.369 -1.500 -4.245 1.00 96.62 75 LEU A C 1
ATOM 595 O O . LEU A 1 75 ? -11.294 -1.539 -4.838 1.00 96.62 75 LEU A O 1
ATOM 599 N N . ILE A 1 76 ? -12.454 -1.317 -2.924 1.00 97.88 76 ILE A N 1
ATOM 600 C CA . ILE A 1 76 ? -11.297 -1.165 -2.028 1.00 97.88 76 ILE A CA 1
ATOM 601 C C . ILE A 1 76 ? -10.382 -2.388 -2.145 1.00 97.88 76 ILE A C 1
ATOM 603 O O . ILE A 1 76 ? -9.189 -2.235 -2.393 1.00 97.88 76 ILE A O 1
ATOM 607 N N . LYS A 1 77 ? -10.932 -3.604 -2.046 1.00 97.19 77 LYS A N 1
ATOM 608 C CA . LYS A 1 77 ? -10.169 -4.856 -2.188 1.00 97.19 77 LYS A CA 1
ATOM 609 C C . LYS A 1 77 ? -9.469 -4.966 -3.544 1.00 97.19 77 LYS A C 1
ATOM 611 O O . LYS A 1 77 ? -8.327 -5.416 -3.627 1.00 97.19 77 LYS A O 1
ATOM 616 N N . ALA A 1 78 ? -10.143 -4.560 -4.617 1.00 96.12 78 ALA A N 1
ATOM 617 C CA . ALA A 1 78 ? -9.577 -4.580 -5.959 1.00 96.12 78 ALA A CA 1
ATOM 618 C C . ALA A 1 78 ? -8.413 -3.588 -6.113 1.00 96.12 78 ALA A C 1
ATOM 620 O O . ALA A 1 78 ? -7.356 -3.961 -6.620 1.00 96.12 78 ALA A O 1
ATOM 621 N N . VAL A 1 79 ? -8.581 -2.350 -5.640 1.00 97.12 79 VAL A N 1
ATOM 622 C CA . VAL A 1 79 ? -7.551 -1.301 -5.712 1.00 97.12 79 VAL A CA 1
ATOM 623 C C . VAL A 1 79 ? -6.356 -1.631 -4.815 1.00 97.12 79 VAL A C 1
ATOM 625 O O . VAL A 1 79 ? -5.209 -1.498 -5.256 1.00 97.12 79 VAL A O 1
ATOM 628 N N . ALA A 1 80 ? -6.607 -2.146 -3.606 1.00 97.50 80 ALA A N 1
ATOM 629 C CA . ALA A 1 80 ? -5.584 -2.548 -2.640 1.00 97.50 80 ALA A CA 1
ATOM 630 C C . ALA A 1 80 ? -4.570 -3.548 -3.219 1.00 97.50 80 ALA A C 1
ATOM 632 O O . ALA A 1 80 ? -3.382 -3.456 -2.922 1.00 97.50 80 ALA A O 1
ATOM 633 N N . ALA A 1 81 ? -4.994 -4.433 -4.132 1.00 95.50 81 ALA A N 1
ATOM 634 C CA . ALA A 1 81 ? -4.114 -5.400 -4.799 1.00 95.50 81 ALA A CA 1
ATOM 635 C C . ALA A 1 81 ? -2.990 -4.764 -5.647 1.00 95.50 81 ALA A C 1
ATOM 637 O O . ALA A 1 81 ? -2.052 -5.457 -6.043 1.00 95.50 81 ALA A O 1
ATOM 638 N N . SER A 1 82 ? -3.091 -3.467 -5.954 1.00 95.38 82 SER A N 1
ATOM 639 C CA . SER A 1 82 ? -2.087 -2.697 -6.699 1.00 95.38 82 SER A CA 1
ATOM 640 C C . SER A 1 82 ? -1.564 -1.477 -5.933 1.00 95.38 82 SER A C 1
ATOM 642 O O . SER A 1 82 ? -0.842 -0.662 -6.511 1.00 95.38 82 SER A O 1
ATOM 644 N N . ALA A 1 83 ? -1.940 -1.317 -4.660 1.00 96.81 83 ALA A N 1
ATOM 645 C CA . ALA A 1 83 ? -1.666 -0.104 -3.894 1.00 96.81 83 ALA A CA 1
ATOM 646 C C . ALA A 1 83 ? -0.169 0.120 -3.648 1.00 96.81 83 ALA A C 1
ATOM 648 O O . ALA A 1 83 ? 0.278 1.255 -3.663 1.00 96.81 83 ALA A O 1
ATOM 649 N N . HIS A 1 84 ? 0.635 -0.937 -3.509 1.00 95.75 84 HIS A N 1
ATOM 650 C CA . HIS A 1 84 ? 2.086 -0.843 -3.284 1.00 95.75 84 HIS A CA 1
ATOM 651 C C . HIS A 1 84 ? 2.900 -0.459 -4.531 1.00 95.75 84 HIS A C 1
ATOM 653 O O . HIS A 1 84 ? 4.120 -0.313 -4.450 1.00 95.75 84 HIS A O 1
ATOM 659 N N . ILE A 1 85 ? 2.263 -0.343 -5.697 1.00 94.50 85 ILE A N 1
ATOM 660 C CA . ILE A 1 85 ? 2.934 -0.130 -6.984 1.00 94.50 85 ILE A CA 1
ATOM 661 C C . ILE A 1 85 ? 2.886 1.356 -7.354 1.00 94.50 85 ILE A C 1
ATOM 663 O O . ILE A 1 85 ? 1.846 1.994 -7.219 1.00 94.50 85 ILE A O 1
ATOM 667 N N . ASP A 1 86 ? 3.972 1.915 -7.885 1.00 93.88 86 ASP A N 1
ATOM 668 C CA . ASP A 1 86 ? 3.972 3.269 -8.458 1.00 93.88 86 ASP A CA 1
ATOM 669 C C . ASP A 1 86 ? 4.133 3.242 -9.985 1.00 93.88 86 ASP A C 1
ATOM 671 O O . ASP A 1 86 ? 4.472 2.215 -10.578 1.00 93.88 86 ASP A O 1
ATOM 675 N N . PHE A 1 87 ? 3.880 4.373 -10.639 1.00 92.25 87 PHE A N 1
ATOM 676 C CA . PHE A 1 87 ? 4.140 4.538 -12.059 1.00 92.25 87 PHE A CA 1
ATOM 677 C C . PHE A 1 87 ? 5.619 4.349 -12.374 1.00 92.25 87 PHE A C 1
ATOM 679 O O . PHE A 1 87 ? 6.474 5.085 -11.887 1.00 92.25 87 PHE A O 1
ATOM 686 N N . LEU A 1 88 ? 5.889 3.410 -13.281 1.00 89.38 88 LEU A N 1
ATOM 687 C CA . LEU A 1 88 ? 7.236 3.189 -13.779 1.00 89.38 88 LEU A CA 1
ATOM 688 C C . LEU A 1 88 ? 7.757 4.412 -14.546 1.00 89.38 88 LEU A C 1
ATOM 690 O O . LEU A 1 88 ? 7.044 5.017 -15.364 1.00 89.38 88 LEU A O 1
ATOM 694 N N . LYS A 1 89 ? 9.019 4.749 -14.293 1.00 84.19 89 LYS A N 1
ATOM 695 C CA . LYS A 1 89 ? 9.753 5.857 -14.896 1.00 84.19 89 LYS A CA 1
ATOM 696 C C . LYS A 1 89 ? 10.563 5.353 -16.091 1.00 84.19 89 LYS A C 1
ATOM 698 O O . LYS A 1 89 ? 11.482 4.546 -15.921 1.00 84.19 89 LYS A O 1
ATOM 703 N N . PRO A 1 90 ? 10.296 5.848 -17.314 1.00 79.94 90 PRO A N 1
ATOM 704 C CA . PRO A 1 90 ? 11.079 5.485 -18.497 1.00 79.94 90 PRO A CA 1
ATOM 705 C C . PRO A 1 90 ? 12.589 5.726 -18.331 1.00 79.94 90 PRO A C 1
ATOM 707 O O . PRO A 1 90 ? 13.408 5.074 -18.977 1.00 79.94 90 PRO A O 1
ATOM 710 N N . GLU A 1 91 ? 12.969 6.677 -17.476 1.00 77.81 91 GLU A N 1
ATOM 711 C CA . GLU A 1 91 ? 14.343 7.120 -17.269 1.00 77.81 91 GLU A CA 1
ATOM 712 C C . GLU A 1 91 ? 15.219 6.086 -16.565 1.00 77.81 91 GLU A C 1
ATOM 714 O O . GLU A 1 91 ? 16.417 6.038 -16.848 1.00 77.81 91 GLU A O 1
ATOM 719 N N . ILE A 1 92 ? 14.630 5.240 -15.715 1.00 73.44 92 ILE A N 1
ATOM 720 C CA . ILE A 1 92 ? 15.355 4.227 -14.931 1.00 73.44 92 ILE A CA 1
ATOM 721 C C . ILE A 1 92 ? 15.977 3.162 -15.851 1.00 73.44 92 ILE A C 1
ATOM 723 O O . ILE A 1 92 ? 16.961 2.519 -15.502 1.00 73.44 92 ILE A O 1
ATOM 727 N N . TYR A 1 93 ? 15.485 3.055 -17.087 1.00 66.56 93 TYR A N 1
ATOM 728 C CA . TYR A 1 93 ? 15.854 2.010 -18.041 1.00 66.56 93 TYR A CA 1
ATOM 729 C C . TYR A 1 93 ? 16.549 2.555 -19.291 1.00 66.56 93 TYR A C 1
ATOM 731 O O . TYR A 1 93 ? 16.558 1.932 -20.358 1.00 66.56 93 TYR A O 1
ATOM 739 N N . LYS A 1 94 ? 17.181 3.728 -19.178 1.00 65.81 94 LYS A N 1
ATOM 740 C CA . LYS A 1 94 ? 18.069 4.239 -20.226 1.00 65.81 94 LYS A CA 1
ATOM 741 C C . LYS A 1 94 ? 19.312 3.352 -20.306 1.00 65.81 94 LYS A C 1
ATOM 743 O O . LYS A 1 94 ? 20.274 3.544 -19.568 1.00 65.81 94 LYS A O 1
ATOM 748 N N . SER A 1 95 ? 19.313 2.391 -21.232 1.00 59.84 95 SER A N 1
ATOM 749 C CA . SER A 1 95 ? 20.532 1.647 -21.558 1.00 59.84 95 SER A CA 1
ATOM 750 C C . SER A 1 95 ? 21.641 2.630 -21.956 1.00 59.84 95 SER A C 1
ATOM 752 O O . SER A 1 95 ? 21.460 3.455 -22.856 1.00 59.84 95 SER A O 1
ATOM 754 N N . ARG A 1 96 ? 22.796 2.543 -21.284 1.00 58.19 96 ARG A N 1
ATOM 755 C CA . ARG A 1 96 ? 24.002 3.322 -21.624 1.00 58.19 96 ARG A CA 1
ATOM 756 C C . ARG A 1 96 ? 24.660 2.840 -22.926 1.00 58.19 96 ARG A C 1
ATOM 758 O O . ARG A 1 96 ? 25.541 3.512 -23.450 1.00 58.19 96 ARG A O 1
ATOM 765 N N . SER A 1 97 ? 24.211 1.701 -23.453 1.00 61.22 97 SER A N 1
ATOM 766 C CA . SER A 1 97 ? 24.713 1.075 -24.673 1.00 61.22 97 SER A CA 1
ATOM 767 C C . SER A 1 97 ? 24.047 1.661 -25.921 1.00 61.22 97 SER A C 1
ATOM 769 O O . SER A 1 97 ? 22.833 1.889 -25.948 1.00 61.22 97 SER A O 1
ATOM 771 N N . THR A 1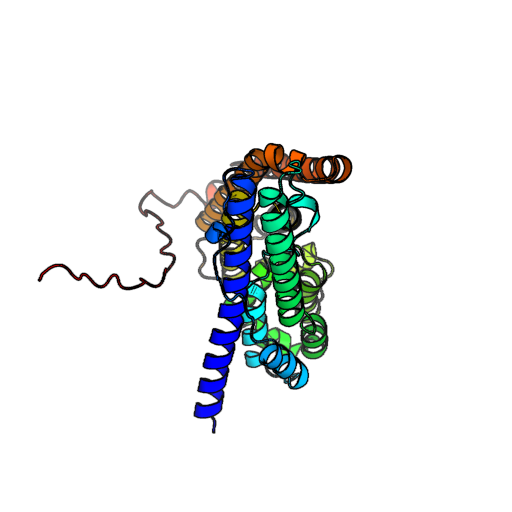 98 ? 24.837 1.884 -26.973 1.00 72.06 98 THR A N 1
ATOM 772 C CA . THR A 1 98 ? 24.381 2.374 -28.289 1.00 72.06 98 THR A CA 1
ATOM 773 C C . THR A 1 98 ? 24.157 1.252 -29.306 1.00 72.06 98 THR A C 1
ATOM 775 O O . THR A 1 98 ? 23.847 1.530 -30.465 1.00 72.06 98 THR A O 1
ATOM 778 N N . SER A 1 99 ? 24.305 -0.015 -28.901 1.00 75.81 99 SER A N 1
ATOM 779 C CA . SER A 1 99 ? 24.106 -1.161 -29.792 1.00 75.81 99 SER A CA 1
ATOM 780 C C . SER A 1 99 ? 22.656 -1.261 -30.292 1.00 75.81 99 SER A C 1
ATOM 782 O O . SER A 1 99 ? 21.711 -0.860 -29.609 1.00 75.81 99 SER A O 1
ATOM 784 N N . SER A 1 100 ? 22.457 -1.823 -31.488 1.00 74.62 100 SER A N 1
ATOM 785 C CA . SER A 1 100 ? 21.118 -2.053 -32.054 1.00 74.62 100 SER A CA 1
ATOM 786 C C . SER A 1 100 ? 20.263 -2.954 -31.159 1.00 74.62 100 SER A C 1
ATOM 788 O O . SER A 1 100 ? 19.101 -2.647 -30.917 1.00 74.62 100 SER A O 1
ATOM 790 N N . THR A 1 101 ? 20.856 -4.000 -30.578 1.00 74.62 101 THR A N 1
ATOM 791 C CA . THR A 1 101 ? 20.201 -4.879 -29.596 1.00 74.62 101 THR A CA 1
ATOM 792 C C . THR A 1 101 ? 19.724 -4.106 -28.365 1.00 74.62 101 THR A C 1
ATOM 794 O O . THR A 1 101 ? 18.602 -4.305 -27.899 1.00 74.62 101 THR A O 1
ATOM 797 N N . ALA A 1 102 ? 20.544 -3.180 -27.857 1.00 76.69 102 ALA A N 1
ATOM 798 C CA . ALA A 1 102 ? 20.171 -2.333 -26.728 1.00 76.69 102 ALA A CA 1
ATOM 799 C C . ALA A 1 102 ? 19.062 -1.331 -27.077 1.00 76.69 102 ALA A C 1
ATOM 801 O O . ALA A 1 102 ? 18.278 -0.955 -26.203 1.00 76.69 102 ALA A O 1
ATOM 802 N N . LYS A 1 103 ? 18.978 -0.900 -28.341 1.00 81.06 103 LYS A N 1
ATOM 803 C CA . LYS A 1 103 ? 17.876 -0.069 -28.832 1.00 81.06 103 LYS A CA 1
ATOM 804 C C . LYS A 1 103 ? 16.563 -0.854 -28.871 1.00 81.06 103 LYS A C 1
ATOM 806 O O . LYS A 1 103 ? 15.587 -0.395 -28.289 1.00 81.06 103 LYS A O 1
ATOM 811 N N . ASP A 1 104 ? 16.554 -2.047 -29.460 1.00 81.31 104 ASP A N 1
ATOM 812 C CA . ASP A 1 104 ? 15.346 -2.881 -29.550 1.00 81.31 104 ASP A CA 1
ATOM 813 C C . ASP A 1 104 ? 14.784 -3.239 -28.166 1.00 81.31 104 ASP A C 1
ATOM 815 O O . ASP A 1 104 ? 13.571 -3.209 -27.951 1.00 81.31 104 ASP A O 1
ATOM 819 N N . LEU A 1 105 ? 15.665 -3.555 -27.210 1.00 79.81 105 LEU A N 1
ATOM 820 C CA . LEU A 1 105 ? 15.272 -3.839 -25.829 1.00 79.81 105 LEU A CA 1
ATOM 821 C C . LEU A 1 105 ? 14.666 -2.604 -25.146 1.00 79.81 105 LEU A C 1
ATOM 823 O O . LEU A 1 105 ? 13.665 -2.718 -24.444 1.00 79.81 105 LEU A O 1
ATOM 827 N N . ARG A 1 106 ? 15.245 -1.421 -25.377 1.00 80.88 106 ARG A N 1
ATOM 828 C CA . ARG A 1 106 ? 14.757 -0.146 -24.836 1.00 80.88 106 ARG A CA 1
ATOM 829 C C . ARG A 1 106 ? 13.386 0.223 -25.392 1.00 80.88 106 ARG A C 1
ATOM 831 O O . ARG A 1 106 ? 12.522 0.650 -24.630 1.00 80.88 106 ARG A O 1
ATOM 838 N N . ASP A 1 107 ? 13.183 0.047 -26.693 1.00 83.50 107 ASP A N 1
ATOM 839 C CA . ASP A 1 107 ? 11.904 0.338 -27.339 1.00 83.50 107 ASP A CA 1
ATOM 840 C C . ASP A 1 107 ? 10.814 -0.617 -26.827 1.00 83.50 107 ASP A C 1
ATOM 842 O O . ASP A 1 107 ? 9.718 -0.172 -26.481 1.00 83.50 107 ASP A O 1
ATOM 846 N N . ALA A 1 108 ? 11.129 -1.910 -26.681 1.00 83.94 108 ALA A N 1
ATOM 847 C CA . ALA A 1 108 ? 10.223 -2.884 -26.070 1.00 83.94 108 ALA A CA 1
ATOM 848 C C . ALA A 1 108 ? 9.897 -2.523 -24.610 1.00 83.94 108 ALA A C 1
ATOM 850 O O . ALA A 1 108 ? 8.733 -2.509 -24.219 1.00 83.94 108 ALA A O 1
ATOM 851 N N . TYR A 1 109 ? 10.906 -2.148 -23.826 1.00 83.94 109 TYR A N 1
ATOM 852 C CA . TYR A 1 109 ? 10.727 -1.708 -22.447 1.00 83.94 109 TYR A CA 1
ATOM 853 C C . TYR A 1 109 ? 9.802 -0.485 -22.333 1.00 83.94 109 TYR A C 1
ATOM 855 O O . TYR A 1 109 ? 8.886 -0.456 -21.512 1.00 83.94 109 TYR A O 1
ATOM 863 N N . ALA A 1 110 ? 10.002 0.522 -23.187 1.00 86.00 110 ALA A N 1
ATOM 864 C CA . ALA A 1 110 ? 9.188 1.734 -23.191 1.00 86.00 110 ALA A CA 1
ATOM 865 C C . ALA A 1 110 ? 7.707 1.452 -23.504 1.00 86.00 110 ALA A C 1
ATOM 867 O O . ALA A 1 110 ? 6.823 2.129 -22.970 1.00 86.00 110 ALA A O 1
ATOM 868 N N . VAL A 1 111 ? 7.425 0.452 -24.347 1.00 88.00 111 VAL A N 1
ATOM 869 C CA . VAL A 1 111 ? 6.057 -0.021 -24.610 1.00 88.00 111 VAL A CA 1
ATOM 870 C C . VAL A 1 111 ? 5.449 -0.646 -23.355 1.00 88.00 111 VAL A C 1
ATOM 872 O O . VAL A 1 111 ? 4.324 -0.296 -22.993 1.00 88.00 111 VAL A O 1
ATOM 875 N N . GLU A 1 112 ? 6.186 -1.502 -22.649 1.00 88.81 112 GLU A N 1
ATOM 876 C CA . GLU A 1 112 ? 5.695 -2.140 -21.421 1.00 88.81 112 GLU A CA 1
ATOM 877 C C . GLU A 1 112 ? 5.454 -1.127 -20.295 1.00 88.81 112 GLU A C 1
ATOM 879 O O . GLU A 1 112 ? 4.418 -1.179 -19.637 1.00 88.81 112 GLU A O 1
ATOM 884 N N . VAL A 1 113 ? 6.328 -0.128 -20.123 1.00 89.44 113 VAL A N 1
ATOM 885 C CA . VAL A 1 113 ? 6.105 0.972 -19.162 1.00 89.44 113 VAL A CA 1
ATOM 886 C C . VAL A 1 113 ? 4.844 1.764 -19.483 1.00 89.44 113 VAL A C 1
ATOM 888 O O . VAL A 1 113 ? 4.077 2.106 -18.580 1.00 89.44 113 VAL A O 1
ATOM 891 N N . ARG A 1 114 ? 4.603 2.063 -20.764 1.00 90.44 114 ARG A N 1
ATOM 892 C CA . ARG A 1 114 ? 3.383 2.763 -21.181 1.00 90.44 114 ARG A CA 1
ATOM 893 C C . ARG A 1 114 ? 2.144 1.923 -20.891 1.00 90.44 114 ARG A C 1
ATOM 895 O O . ARG A 1 114 ? 1.172 2.457 -20.368 1.00 90.44 114 ARG A O 1
ATOM 902 N N . THR A 1 115 ? 2.204 0.630 -21.189 1.00 90.75 115 THR A N 1
ATOM 903 C CA . THR A 1 115 ? 1.103 -0.308 -20.939 1.00 90.75 115 THR A CA 1
ATOM 904 C C . THR A 1 115 ? 0.832 -0.430 -19.437 1.00 90.75 115 THR A C 1
ATOM 906 O O . THR A 1 115 ? -0.314 -0.343 -19.005 1.00 90.75 115 THR A O 1
ATOM 909 N N . HIS A 1 116 ? 1.883 -0.527 -18.618 1.00 92.12 116 HIS A N 1
ATOM 910 C CA . HIS A 1 116 ? 1.795 -0.497 -17.159 1.00 92.12 116 HIS A CA 1
ATOM 911 C C . HIS A 1 116 ? 1.119 0.778 -16.643 1.00 92.12 116 HIS A C 1
ATOM 913 O O . HIS A 1 116 ? 0.211 0.711 -15.817 1.00 92.12 116 HIS A O 1
ATOM 919 N N . ARG A 1 117 ? 1.527 1.945 -17.154 1.00 93.75 117 ARG A N 1
ATOM 920 C CA . ARG A 1 117 ? 0.919 3.228 -16.788 1.00 93.75 117 ARG A CA 1
ATOM 921 C C . ARG A 1 117 ? -0.568 3.268 -17.131 1.00 93.75 117 ARG A C 1
ATOM 923 O O . ARG A 1 117 ? -1.360 3.587 -16.255 1.00 93.75 117 ARG A O 1
ATOM 930 N N . GLN A 1 118 ? -0.937 2.912 -18.361 1.00 93.44 118 GLN A N 1
ATOM 931 C CA . GLN A 1 118 ? -2.338 2.876 -18.801 1.00 93.44 118 GLN A CA 1
ATOM 932 C C . GLN A 1 118 ? -3.181 1.954 -17.918 1.00 93.44 118 GLN A C 1
ATOM 934 O O . GLN A 1 118 ? -4.290 2.306 -17.526 1.00 93.44 118 GLN A O 1
ATOM 939 N N . ALA A 1 119 ? -2.621 0.810 -17.529 1.00 93.62 119 ALA A N 1
ATOM 940 C CA . ALA A 1 119 ? -3.292 -0.104 -16.628 1.00 93.62 119 ALA A CA 1
ATOM 941 C C . ALA A 1 119 ? -3.501 0.472 -15.225 1.00 93.62 119 ALA A C 1
ATOM 943 O O . ALA A 1 119 ? -4.611 0.404 -14.706 1.00 93.62 119 ALA A O 1
ATOM 944 N N . LEU A 1 120 ? -2.463 1.049 -14.610 1.00 95.31 120 LEU A N 1
ATOM 945 C CA . LEU A 1 120 ? -2.604 1.702 -13.307 1.00 95.31 120 LEU A CA 1
ATOM 946 C C . LEU A 1 120 ? -3.602 2.865 -13.372 1.00 95.31 120 LEU A C 1
ATOM 948 O O . LEU A 1 120 ? -4.412 3.016 -12.463 1.00 95.31 120 LEU A O 1
ATOM 952 N N . GLU A 1 121 ? -3.584 3.657 -14.446 1.00 95.88 121 GLU A N 1
ATOM 953 C CA . GLU A 1 121 ? -4.564 4.721 -14.672 1.00 95.88 121 GLU A CA 1
ATOM 954 C C . GLU A 1 121 ? -5.984 4.153 -14.743 1.00 95.88 121 GLU A C 1
ATOM 956 O O . GLU A 1 121 ? -6.862 4.653 -14.049 1.00 95.88 121 GLU A O 1
ATOM 961 N N . ALA A 1 122 ? -6.219 3.080 -15.500 1.00 95.31 122 ALA A N 1
ATOM 962 C CA . ALA A 1 122 ? -7.534 2.446 -15.578 1.00 95.31 122 ALA A CA 1
ATOM 963 C C . ALA A 1 122 ? -8.022 1.916 -14.217 1.00 95.31 122 ALA A C 1
ATOM 965 O O . ALA A 1 122 ? -9.201 2.049 -13.907 1.00 95.31 122 ALA A O 1
ATOM 966 N N . MET A 1 123 ? -7.121 1.357 -13.400 1.00 95.75 123 MET A N 1
ATOM 967 C CA . MET A 1 123 ? -7.445 0.813 -12.073 1.00 95.75 123 MET A CA 1
ATOM 968 C C . MET A 1 123 ? -7.657 1.874 -10.988 1.00 95.75 123 MET A C 1
ATOM 970 O O . MET A 1 123 ? -8.187 1.551 -9.932 1.00 95.75 123 MET A O 1
ATOM 974 N N . ARG A 1 124 ? -7.175 3.107 -11.185 1.00 96.19 124 ARG A N 1
ATOM 975 C CA . ARG A 1 124 ? -7.167 4.150 -10.140 1.00 96.19 124 ARG A CA 1
ATOM 976 C C . ARG A 1 124 ? -8.052 5.338 -10.479 1.00 96.19 124 ARG A C 1
ATOM 978 O O . ARG A 1 124 ? -8.585 5.988 -9.582 1.00 96.19 124 ARG A O 1
ATOM 985 N N . LYS A 1 125 ? -8.216 5.640 -11.767 1.00 94.94 125 LYS A N 1
ATOM 986 C CA . LYS A 1 125 ? -8.978 6.795 -12.234 1.00 94.94 125 LYS A CA 1
ATOM 987 C C . LYS A 1 125 ? -10.459 6.612 -11.914 1.00 94.94 125 LYS A C 1
ATOM 989 O O . LYS A 1 125 ? -11.124 5.772 -12.508 1.00 94.94 125 LYS A O 1
ATOM 994 N N . GLY A 1 126 ? -10.963 7.453 -11.015 1.00 94.81 126 GLY A N 1
ATOM 995 C CA . GLY A 1 126 ? -12.337 7.404 -10.513 1.00 94.81 126 GLY A CA 1
ATOM 996 C C . GLY A 1 126 ? -12.466 6.766 -9.130 1.00 94.81 126 GLY A C 1
ATOM 997 O O . GLY A 1 126 ? -13.545 6.830 -8.549 1.00 94.81 126 GLY A O 1
ATOM 998 N N . PHE A 1 127 ? -11.390 6.201 -8.564 1.00 97.50 127 PHE A N 1
ATOM 999 C CA . PHE A 1 127 ? -11.426 5.669 -7.199 1.00 97.50 127 PHE A CA 1
ATOM 1000 C C . PHE A 1 127 ? -11.686 6.765 -6.169 1.00 97.50 127 PHE A C 1
ATOM 1002 O O . PHE A 1 127 ? -12.600 6.617 -5.364 1.00 97.50 127 PHE A O 1
ATOM 1009 N N . GLN A 1 128 ? -10.947 7.874 -6.247 1.00 97.06 128 GLN A N 1
ATOM 1010 C CA . GLN A 1 128 ? -11.146 9.013 -5.354 1.00 97.06 128 GLN A CA 1
ATOM 1011 C C . GLN A 1 128 ? -12.574 9.558 -5.459 1.00 97.06 128 GLN A C 1
ATOM 1013 O O . GLN A 1 128 ? -13.262 9.643 -4.452 1.00 97.06 128 GLN A O 1
ATOM 1018 N N . ASP A 1 129 ? -13.075 9.803 -6.674 1.00 96.56 129 ASP A N 1
ATOM 1019 C CA . ASP A 1 129 ? -14.450 10.281 -6.882 1.00 96.56 129 ASP A CA 1
ATOM 1020 C C . ASP A 1 129 ? -15.504 9.324 -6.296 1.00 96.56 129 ASP A C 1
ATOM 1022 O O . ASP A 1 129 ? -16.494 9.763 -5.699 1.00 96.56 129 ASP A O 1
ATOM 1026 N N . ALA A 1 130 ? -15.304 8.010 -6.453 1.00 96.88 130 ALA A N 1
ATOM 1027 C CA . ALA A 1 130 ? -16.183 6.994 -5.882 1.00 96.88 130 ALA A CA 1
ATOM 1028 C C . ALA A 1 130 ? -16.140 7.008 -4.348 1.00 96.88 130 ALA A C 1
ATOM 1030 O O . ALA A 1 130 ? -17.194 6.926 -3.711 1.00 96.88 130 ALA A O 1
ATOM 1031 N N . VAL A 1 131 ? -14.948 7.153 -3.762 1.00 97.50 131 VAL A N 1
ATOM 1032 C CA . VAL A 1 131 ? -14.753 7.270 -2.315 1.00 97.50 131 VAL A CA 1
ATOM 1033 C C . VAL A 1 131 ? -15.396 8.540 -1.782 1.00 97.50 131 VAL A C 1
ATOM 1035 O O . VAL A 1 131 ? -16.264 8.420 -0.929 1.00 97.50 131 VAL A O 1
ATOM 1038 N N . THR A 1 132 ? -15.091 9.715 -2.328 1.00 96.19 132 THR A N 1
ATOM 1039 C CA . THR A 1 132 ? -15.690 10.991 -1.910 1.00 96.19 132 THR A CA 1
ATOM 1040 C C . THR A 1 132 ? -17.214 10.953 -1.996 1.00 96.19 132 THR A C 1
ATOM 1042 O O . THR A 1 132 ? -17.931 11.373 -1.084 1.00 96.19 132 THR A O 1
ATOM 1045 N N . THR A 1 133 ? -17.748 10.372 -3.074 1.00 95.69 133 THR A N 1
ATOM 1046 C CA . THR A 1 133 ? -19.196 10.214 -3.235 1.00 95.69 133 THR A CA 1
ATOM 1047 C C . THR A 1 133 ? -19.790 9.299 -2.162 1.00 95.69 133 THR A C 1
ATOM 1049 O O . THR A 1 133 ? -20.819 9.638 -1.579 1.00 95.69 133 THR A O 1
ATOM 1052 N N . PHE A 1 134 ? -19.167 8.153 -1.887 1.00 96.88 134 PHE A N 1
ATOM 1053 C CA . PHE A 1 134 ? -19.622 7.210 -0.861 1.00 96.88 134 PHE A CA 1
ATOM 1054 C C . PHE A 1 134 ? -19.482 7.780 0.557 1.00 96.88 134 PHE A C 1
ATOM 1056 O O . PHE A 1 134 ? -20.375 7.624 1.392 1.00 96.88 134 PHE A O 1
ATOM 1063 N N . ALA A 1 135 ? -18.382 8.485 0.814 1.00 95.38 135 ALA A N 1
ATOM 1064 C CA . ALA A 1 135 ? -18.017 9.022 2.114 1.00 95.38 135 ALA A CA 1
ATOM 1065 C C . ALA A 1 135 ? -18.943 10.167 2.563 1.00 95.38 135 ALA A C 1
ATOM 1067 O O . ALA A 1 135 ? -19.068 10.423 3.758 1.00 95.38 135 ALA A O 1
ATOM 1068 N N . SER A 1 136 ? -19.703 10.761 1.631 1.00 94.19 136 SER A N 1
ATOM 1069 C CA . SER A 1 136 ? -20.785 11.712 1.934 1.00 94.19 136 SER A CA 1
ATOM 1070 C C . SER A 1 136 ? -21.897 11.146 2.837 1.00 94.19 136 SER A C 1
ATOM 1072 O O . SER A 1 136 ? -22.656 11.911 3.435 1.00 94.19 136 SER A O 1
ATOM 1074 N N . ASN A 1 137 ? -21.997 9.817 2.974 1.00 93.56 137 ASN A N 1
ATOM 1075 C CA . ASN A 1 137 ? -22.937 9.147 3.867 1.00 93.56 137 ASN A CA 1
ATOM 1076 C C . ASN A 1 137 ? -22.199 8.408 4.996 1.00 93.56 137 ASN A C 1
ATOM 1078 O O . ASN A 1 137 ? -21.863 7.227 4.886 1.00 93.56 137 ASN A O 1
ATOM 1082 N N . SER A 1 138 ? -22.021 9.084 6.134 1.00 91.62 138 SER A N 1
ATOM 1083 C CA . SER A 1 138 ? -21.293 8.550 7.295 1.00 91.62 138 SER A CA 1
ATOM 1084 C C . SER A 1 138 ? -21.863 7.242 7.863 1.00 91.62 138 SER A C 1
ATOM 1086 O O . SER A 1 138 ? -21.116 6.440 8.423 1.00 91.62 138 SER A O 1
ATOM 1088 N N . LYS A 1 139 ? -23.167 6.964 7.698 1.00 93.25 139 LYS A N 1
ATOM 1089 C CA . LYS A 1 139 ? -23.758 5.679 8.116 1.00 93.25 139 LYS A CA 1
ATOM 1090 C C . LYS A 1 139 ? -23.245 4.528 7.255 1.00 93.25 139 LYS A C 1
ATOM 1092 O O . LYS A 1 139 ? -22.878 3.489 7.796 1.00 93.25 139 LYS A O 1
ATOM 1097 N N . SER A 1 140 ? -23.190 4.728 5.940 1.00 95.56 140 SER A N 1
ATOM 1098 C CA . SER A 1 140 ? -22.645 3.744 4.999 1.00 95.56 140 SER A CA 1
ATOM 1099 C C . SER A 1 140 ? -21.155 3.513 5.236 1.00 95.56 140 SER A C 1
ATOM 1101 O O . SER A 1 140 ? -20.705 2.372 5.184 1.00 95.56 140 SER A O 1
ATOM 1103 N N . VAL A 1 141 ? -20.406 4.571 5.565 1.00 97.06 141 VAL A N 1
ATOM 1104 C CA . VAL A 1 141 ? -18.985 4.474 5.933 1.00 97.06 141 VAL A CA 1
ATOM 1105 C C . VAL A 1 141 ? -18.783 3.631 7.191 1.00 97.06 141 VAL A C 1
ATOM 1107 O O . VAL A 1 141 ? -17.937 2.744 7.203 1.00 97.06 141 VAL A O 1
ATOM 1110 N N . ARG A 1 142 ? -19.584 3.839 8.240 1.00 95.38 142 ARG A N 1
ATOM 1111 C CA . ARG A 1 142 ? -19.482 3.020 9.459 1.00 95.38 142 ARG A CA 1
ATOM 1112 C C . ARG A 1 142 ? -19.824 1.554 9.194 1.00 95.38 142 ARG A C 1
ATOM 1114 O O . ARG A 1 142 ? -19.057 0.689 9.591 1.00 95.38 142 ARG A O 1
ATOM 1121 N N . ALA A 1 143 ? -20.893 1.282 8.443 1.00 96.50 143 ALA A N 1
ATOM 1122 C CA . ALA A 1 143 ? -21.259 -0.082 8.042 1.00 96.50 143 ALA A CA 1
ATOM 1123 C C . ALA A 1 143 ? -20.201 -0.756 7.144 1.00 96.50 143 ALA A C 1
ATOM 1125 O O . ALA A 1 143 ? -20.063 -1.977 7.126 1.00 96.50 143 ALA A O 1
ATOM 1126 N N . LEU A 1 144 ? -19.449 0.030 6.370 1.00 97.88 144 LEU A N 1
ATOM 1127 C CA . LEU A 1 144 ? -18.308 -0.461 5.603 1.00 97.88 144 LEU A CA 1
ATOM 1128 C C . LEU A 1 144 ? -17.162 -0.895 6.530 1.00 97.88 144 LEU A C 1
ATOM 1130 O O . LEU A 1 144 ? -16.590 -1.961 6.323 1.00 97.88 144 LEU A O 1
ATOM 1134 N N . LEU A 1 145 ? -16.846 -0.083 7.541 1.00 98.00 145 LEU A N 1
ATOM 1135 C CA . LEU A 1 145 ? -15.738 -0.317 8.473 1.00 98.00 145 LEU A CA 1
ATOM 1136 C C . LEU A 1 145 ? -16.003 -1.448 9.478 1.00 98.00 145 LEU A C 1
ATOM 1138 O O . LEU A 1 145 ? -15.060 -2.009 10.021 1.00 98.00 145 LEU A O 1
ATOM 1142 N N . GLU A 1 146 ? -17.260 -1.858 9.663 1.00 96.25 146 GLU A N 1
ATOM 1143 C CA . GLU A 1 146 ? -17.614 -3.088 10.394 1.00 96.25 146 GLU A CA 1
ATOM 1144 C C . GLU A 1 146 ? -17.031 -4.362 9.744 1.00 96.25 146 GLU A C 1
ATOM 1146 O O . GLU A 1 146 ? -16.972 -5.411 10.382 1.00 96.25 146 GLU A O 1
ATOM 1151 N N . GLN A 1 147 ? -16.587 -4.296 8.484 1.00 97.12 147 GLN A N 1
ATOM 1152 C CA . GLN A 1 147 ? -15.945 -5.409 7.786 1.00 97.12 147 GLN A CA 1
ATOM 1153 C C . GLN A 1 147 ? -14.422 -5.356 7.977 1.00 97.12 147 GLN A C 1
ATOM 1155 O O . GLN A 1 147 ? -13.744 -4.536 7.360 1.00 97.12 147 GLN A O 1
ATOM 1160 N N . GLU A 1 148 ? -13.864 -6.278 8.765 1.00 96.50 148 GLU A N 1
ATOM 1161 C CA . GLU A 1 148 ? -12.420 -6.328 9.061 1.00 96.50 148 GLU A CA 1
ATOM 1162 C C . GLU A 1 148 ? -11.541 -6.356 7.799 1.00 96.50 148 GLU A C 1
ATOM 1164 O O . GLU A 1 148 ? -10.578 -5.594 7.701 1.00 96.50 148 GLU A O 1
ATOM 1169 N N . GLU A 1 149 ? -11.912 -7.150 6.782 1.00 97.50 149 GLU A N 1
ATOM 1170 C CA . GLU A 1 149 ? -11.182 -7.200 5.503 1.00 97.50 149 GLU A CA 1
ATOM 1171 C C . GLU A 1 149 ? -11.089 -5.822 4.830 1.00 97.50 149 GLU A C 1
ATOM 1173 O O . GLU A 1 149 ? -10.133 -5.545 4.105 1.00 97.50 149 GLU A O 1
ATOM 1178 N N . VAL A 1 150 ? -12.074 -4.942 5.028 1.00 98.50 150 VAL A N 1
ATOM 1179 C CA . VAL A 1 150 ? -12.041 -3.599 4.444 1.00 98.50 150 VAL A CA 1
ATOM 1180 C C . VAL A 1 150 ? -10.988 -2.748 5.131 1.00 98.50 150 VAL A C 1
ATOM 1182 O O . VAL A 1 150 ? -10.205 -2.103 4.438 1.00 98.50 150 VAL A O 1
ATOM 1185 N N . VAL A 1 151 ? -10.918 -2.787 6.462 1.00 98.56 151 VAL A N 1
ATOM 1186 C CA . VAL A 1 151 ? -9.873 -2.090 7.224 1.00 98.56 151 VAL A CA 1
ATOM 1187 C C . VAL A 1 151 ? -8.492 -2.610 6.826 1.00 98.56 151 VAL A C 1
ATOM 1189 O O . VAL A 1 151 ? -7.597 -1.814 6.556 1.00 98.56 151 VAL A O 1
ATOM 1192 N N . GLU A 1 152 ? -8.325 -3.927 6.679 1.00 98.50 152 GLU A N 1
ATOM 1193 C CA . GLU A 1 152 ? -7.067 -4.521 6.208 1.00 98.50 152 GLU A CA 1
ATOM 1194 C C . GLU A 1 152 ? -6.636 -3.971 4.837 1.00 98.50 152 GLU A C 1
ATOM 1196 O O . GLU A 1 152 ? -5.477 -3.598 4.641 1.00 98.50 152 GLU A O 1
ATOM 1201 N N . ASN A 1 153 ? -7.571 -3.881 3.886 1.00 98.69 153 ASN A N 1
ATOM 1202 C CA . ASN A 1 153 ? -7.299 -3.347 2.552 1.00 98.69 153 ASN A CA 1
ATOM 1203 C C . ASN A 1 153 ? -7.090 -1.823 2.557 1.00 98.69 153 ASN A C 1
ATOM 1205 O O . ASN A 1 153 ? -6.259 -1.321 1.801 1.00 98.69 153 ASN A O 1
ATOM 1209 N N . LEU A 1 154 ? -7.792 -1.078 3.416 1.00 98.75 154 LEU A N 1
ATOM 1210 C CA . LEU A 1 154 ? -7.569 0.357 3.607 1.00 98.75 154 LEU A CA 1
ATOM 1211 C C . LEU A 1 154 ? -6.166 0.621 4.148 1.00 98.75 154 LEU A C 1
ATOM 1213 O O . LEU A 1 154 ? -5.502 1.524 3.649 1.00 98.75 154 LEU A O 1
ATOM 1217 N N . MET A 1 155 ? -5.660 -0.211 5.065 1.00 98.69 155 MET A N 1
ATOM 1218 C CA . MET A 1 155 ? -4.263 -0.132 5.504 1.00 98.69 155 MET A CA 1
ATOM 1219 C C . MET A 1 155 ? -3.288 -0.319 4.337 1.00 98.69 155 MET A C 1
ATOM 1221 O O . MET A 1 155 ? -2.311 0.418 4.241 1.00 98.69 155 MET A O 1
ATOM 1225 N N . ALA A 1 156 ? -3.561 -1.228 3.397 1.00 98.25 156 ALA A N 1
ATOM 1226 C CA . ALA A 1 156 ? -2.729 -1.357 2.199 1.00 98.25 156 ALA A CA 1
ATOM 1227 C C . ALA A 1 156 ? -2.761 -0.094 1.314 1.00 98.25 156 ALA A C 1
ATOM 1229 O O . ALA A 1 156 ? -1.729 0.319 0.788 1.00 98.25 156 ALA A O 1
ATOM 1230 N N . ILE A 1 157 ? -3.928 0.543 1.180 1.00 98.62 157 ILE A N 1
ATOM 1231 C CA . ILE A 1 157 ? -4.109 1.776 0.399 1.00 98.62 157 ILE A CA 1
ATOM 1232 C C . ILE A 1 157 ? -3.468 2.991 1.092 1.00 98.62 157 ILE A C 1
ATOM 1234 O O . ILE A 1 157 ? -2.887 3.832 0.410 1.00 98.62 157 ILE A O 1
ATOM 1238 N N . MET A 1 158 ? -3.496 3.071 2.425 1.00 98.50 158 MET A N 1
ATOM 1239 C CA . MET A 1 158 ? -2.823 4.128 3.198 1.00 98.50 158 MET A CA 1
ATOM 1240 C C . MET A 1 158 ? -1.316 4.179 2.917 1.00 98.50 158 MET A C 1
ATOM 1242 O O . MET A 1 158 ? -0.734 5.257 2.840 1.00 98.50 158 MET A O 1
ATOM 1246 N N . PHE A 1 159 ? -0.702 3.014 2.704 1.00 98.31 159 PHE A N 1
ATOM 1247 C CA . PHE A 1 159 ? 0.717 2.840 2.373 1.00 98.31 159 PHE A CA 1
ATOM 1248 C C . PHE A 1 159 ? 1.020 2.994 0.876 1.00 98.31 159 PHE A C 1
ATOM 1250 O O . PHE A 1 159 ? 2.121 2.679 0.427 1.00 98.31 159 PHE A O 1
ATOM 1257 N N . SER A 1 160 ? 0.053 3.434 0.074 1.00 97.94 160 SER A N 1
ATOM 1258 C CA . SER A 1 160 ? 0.263 3.650 -1.352 1.00 97.94 160 SER A CA 1
ATOM 1259 C C . SER A 1 160 ? 1.243 4.809 -1.601 1.00 97.94 160 SER A C 1
ATOM 1261 O O . SER A 1 160 ? 1.111 5.867 -0.984 1.00 97.94 160 SER A O 1
ATOM 1263 N N . PRO A 1 161 ? 2.174 4.685 -2.568 1.00 96.50 161 PRO A N 1
ATOM 1264 C CA . PRO A 1 161 ? 2.976 5.810 -3.038 1.00 96.50 161 PRO A CA 1
ATOM 1265 C C . PRO A 1 161 ? 2.160 6.830 -3.847 1.00 96.50 161 PRO A C 1
ATOM 1267 O O . PRO A 1 161 ? 2.611 7.956 -4.038 1.00 96.50 161 PRO A O 1
ATOM 1270 N N . SER A 1 162 ? 0.967 6.455 -4.321 1.00 96.69 162 SER A N 1
ATOM 1271 C CA . SER A 1 162 ? 0.014 7.380 -4.938 1.00 96.69 162 SER A CA 1
ATOM 1272 C C . SER A 1 162 ? -0.739 8.164 -3.862 1.00 96.69 162 SER A C 1
ATOM 1274 O O . SER A 1 162 ? -1.460 7.578 -3.048 1.00 96.69 162 SER A O 1
ATOM 1276 N N . GLU A 1 163 ? -0.586 9.490 -3.902 1.00 95.88 163 GLU A N 1
ATOM 1277 C CA . GLU A 1 163 ? -1.260 10.437 -3.009 1.00 95.88 163 GLU A CA 1
ATOM 1278 C C . GLU A 1 163 ? -2.782 10.313 -3.124 1.00 95.88 163 GLU A C 1
ATOM 1280 O O . GLU A 1 163 ? -3.423 10.043 -2.121 1.00 95.88 163 GLU A O 1
ATOM 1285 N N . ASP A 1 164 ? -3.343 10.325 -4.338 1.00 97.00 164 ASP A N 1
ATOM 1286 C CA . ASP A 1 164 ? -4.790 10.163 -4.562 1.00 97.00 164 ASP A CA 1
ATOM 1287 C C . ASP A 1 164 ? -5.370 8.924 -3.858 1.00 97.00 164 ASP A C 1
ATOM 1289 O O . ASP A 1 164 ? -6.425 8.988 -3.223 1.00 97.00 164 ASP A O 1
ATOM 1293 N N . LEU A 1 165 ? -4.669 7.785 -3.932 1.00 98.06 165 LEU A N 1
ATOM 1294 C CA . LEU A 1 165 ? -5.086 6.553 -3.263 1.00 98.06 165 LEU A CA 1
ATOM 1295 C C . LEU A 1 165 ? -5.014 6.682 -1.737 1.00 98.06 165 LEU A C 1
ATOM 1297 O O . LEU A 1 165 ? -5.998 6.401 -1.052 1.00 98.06 165 LEU A O 1
ATOM 1301 N N . SER A 1 166 ? -3.872 7.122 -1.205 1.00 97.94 166 SER A N 1
ATOM 1302 C CA . SER A 1 166 ? -3.687 7.256 0.246 1.00 97.94 166 SER A CA 1
ATOM 1303 C C . SER A 1 166 ? -4.614 8.314 0.860 1.00 97.94 166 SER A C 1
ATOM 1305 O O . SER A 1 166 ? -5.141 8.097 1.949 1.00 97.94 166 SER A O 1
ATOM 1307 N N . SER A 1 167 ? -4.891 9.416 0.160 1.00 98.00 167 SER A N 1
ATOM 1308 C CA . SER A 1 167 ? -5.879 10.429 0.551 1.00 98.00 167 SER A CA 1
ATOM 1309 C C . SER A 1 167 ? -7.306 9.887 0.514 1.00 98.00 167 SER A C 1
ATOM 1311 O O . SER A 1 167 ? -8.094 10.199 1.400 1.00 98.00 167 SER A O 1
ATOM 1313 N N . SER A 1 168 ? -7.637 9.016 -0.444 1.00 98.25 168 SER A N 1
ATOM 1314 C CA . SER A 1 168 ? -8.948 8.351 -0.475 1.00 98.25 168 SER A CA 1
ATOM 1315 C C . SER A 1 168 ? -9.154 7.456 0.757 1.00 98.25 168 SER A C 1
ATOM 1317 O O . SER A 1 168 ? -10.218 7.462 1.370 1.00 98.25 168 SER A O 1
ATOM 1319 N N . ALA A 1 169 ? -8.132 6.705 1.181 1.00 98.25 169 ALA A N 1
ATOM 1320 C CA . ALA A 1 169 ? -8.226 5.905 2.406 1.00 98.25 169 ALA A CA 1
ATOM 1321 C C . ALA A 1 169 ? -8.302 6.765 3.684 1.00 98.25 169 ALA A C 1
ATOM 1323 O O . ALA A 1 169 ? -8.971 6.368 4.641 1.00 98.25 169 ALA A O 1
ATOM 1324 N N . GLN A 1 170 ? -7.671 7.945 3.696 1.00 98.25 170 GLN A N 1
ATOM 1325 C CA . GLN A 1 170 ? -7.829 8.927 4.776 1.00 98.25 170 GLN A CA 1
ATOM 1326 C C . GLN A 1 170 ? -9.263 9.450 4.835 1.00 98.25 170 GLN A C 1
ATOM 1328 O O . GLN A 1 170 ? -9.860 9.442 5.905 1.00 98.25 170 GLN A O 1
ATOM 1333 N N . GLU A 1 171 ? -9.858 9.811 3.696 1.00 98.12 171 GLU A N 1
ATOM 1334 C CA . GLU A 1 171 ? -11.219 10.355 3.636 1.00 98.12 171 GLU A CA 1
ATOM 1335 C C . GLU A 1 171 ? -12.251 9.433 4.308 1.00 98.12 171 GLU A C 1
ATOM 1337 O O . GLU A 1 171 ? -13.126 9.906 5.031 1.00 98.12 171 GLU A O 1
ATOM 1342 N N . ILE A 1 172 ? -12.109 8.112 4.162 1.00 98.38 172 ILE A N 1
ATOM 1343 C CA . ILE A 1 172 ? -12.951 7.131 4.864 1.00 98.38 172 ILE A CA 1
ATOM 1344 C C . ILE A 1 172 ? -12.845 7.273 6.392 1.00 98.38 172 ILE A C 1
ATOM 1346 O O . ILE A 1 172 ? -13.872 7.325 7.071 1.00 98.38 172 ILE A O 1
ATOM 1350 N N . ALA A 1 173 ? -11.631 7.373 6.940 1.00 97.88 173 ALA A N 1
ATOM 1351 C CA . ALA A 1 173 ? -11.412 7.552 8.376 1.00 97.88 173 ALA A CA 1
ATOM 1352 C C . ALA A 1 173 ? -11.901 8.924 8.863 1.00 97.88 173 ALA A C 1
ATOM 1354 O O . ALA A 1 173 ? -12.595 9.006 9.880 1.00 97.88 173 ALA A O 1
ATOM 1355 N N . MET A 1 174 ? -11.598 9.986 8.111 1.00 97.00 174 MET A N 1
ATOM 1356 C CA . MET A 1 174 ? -12.027 11.356 8.405 1.00 97.00 174 MET A CA 1
ATOM 1357 C C . MET A 1 174 ? -13.557 11.438 8.506 1.00 97.00 174 MET A C 1
ATOM 1359 O O . MET A 1 174 ? -14.086 11.959 9.483 1.00 97.00 174 MET A O 1
ATOM 1363 N N . GLN A 1 175 ? -14.287 10.843 7.555 1.00 96.94 175 GLN A N 1
ATOM 1364 C CA . GLN A 1 175 ? -15.756 10.838 7.577 1.00 96.94 175 GLN A CA 1
ATOM 1365 C C . GLN A 1 175 ? -16.350 9.918 8.655 1.00 96.94 175 GLN A C 1
ATOM 1367 O O . GLN A 1 175 ? -17.446 10.174 9.162 1.00 96.94 175 GLN A O 1
ATOM 1372 N N . ALA A 1 176 ? -15.663 8.833 9.019 1.00 97.12 176 ALA A N 1
ATOM 1373 C CA . ALA A 1 176 ? -16.143 7.912 10.047 1.00 97.12 176 ALA A CA 1
ATOM 1374 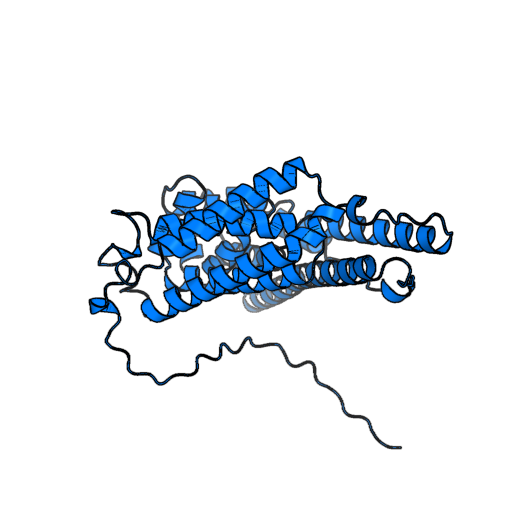C C . ALA A 1 176 ? -16.020 8.490 11.465 1.00 97.12 176 ALA A C 1
ATOM 1376 O O . ALA A 1 176 ? -16.935 8.307 12.285 1.00 97.12 176 ALA A O 1
ATOM 1377 N N . TRP A 1 177 ? -14.892 9.156 11.736 1.00 96.75 177 TRP A N 1
ATOM 1378 C CA . TRP A 1 177 ? -14.407 9.435 13.089 1.00 96.75 177 TRP A CA 1
ATOM 1379 C C . TRP A 1 177 ? -14.013 10.890 13.356 1.00 96.75 177 TRP A C 1
ATOM 1381 O O . TRP A 1 177 ? -13.576 11.165 14.468 1.00 96.75 177 TRP A O 1
ATOM 1391 N N . ASP A 1 178 ? -14.199 11.802 12.396 1.00 96.44 178 ASP A N 1
ATOM 1392 C CA . ASP A 1 178 ? -13.887 13.234 12.549 1.00 96.44 178 ASP A CA 1
ATOM 1393 C C . ASP A 1 178 ? -12.415 13.482 12.929 1.00 96.44 178 ASP A C 1
ATOM 1395 O O . ASP A 1 178 ? -12.081 14.256 13.824 1.00 96.44 178 ASP A O 1
ATOM 1399 N N . VAL A 1 179 ? -11.522 12.748 12.263 1.00 97.25 179 VAL A N 1
ATOM 1400 C CA . VAL A 1 179 ? -10.067 12.912 12.373 1.00 97.25 179 VAL A CA 1
ATOM 1401 C C . VAL A 1 179 ? -9.531 13.704 11.188 1.00 97.25 179 VAL A C 1
ATOM 1403 O O . VAL A 1 179 ? -10.187 13.788 10.152 1.00 97.25 179 VAL A O 1
ATOM 1406 N N . ASP A 1 180 ? -8.334 14.266 11.332 1.00 95.69 180 ASP A N 1
ATOM 1407 C CA . ASP A 1 180 ? -7.644 14.999 10.270 1.00 95.69 180 ASP A CA 1
ATOM 1408 C C . ASP A 1 180 ? -6.254 14.404 10.022 1.00 95.69 180 ASP A C 1
ATOM 1410 O O . ASP A 1 180 ? -5.636 13.823 10.919 1.00 95.69 180 ASP A O 1
ATOM 1414 N N . GLY A 1 181 ? -5.779 14.544 8.788 1.00 96.00 181 GLY A N 1
ATOM 1415 C CA . GLY A 1 181 ? -4.466 14.086 8.364 1.00 96.00 181 GLY A CA 1
ATOM 1416 C C . GLY A 1 181 ? -4.286 12.565 8.322 1.00 96.00 181 GLY A C 1
ATOM 1417 O O . GLY A 1 181 ? -5.147 11.754 8.691 1.00 96.00 181 GLY A O 1
ATOM 1418 N N . ARG A 1 182 ? -3.105 12.168 7.843 1.00 97.62 182 ARG A N 1
ATOM 1419 C CA . ARG A 1 182 ? -2.702 10.763 7.722 1.00 97.62 182 ARG A CA 1
ATOM 1420 C C . ARG A 1 182 ? -2.483 10.125 9.090 1.00 97.62 182 ARG A C 1
ATOM 1422 O O . ARG A 1 182 ? -2.916 8.996 9.303 1.00 97.62 182 ARG A O 1
ATOM 1429 N N . ASP A 1 183 ? -1.855 10.849 10.006 1.00 97.31 183 ASP A N 1
ATOM 1430 C CA . ASP A 1 183 ? -1.554 10.416 11.366 1.00 97.31 183 ASP A CA 1
ATOM 1431 C C . ASP A 1 183 ? -2.830 10.205 12.189 1.00 97.31 183 ASP A C 1
ATOM 1433 O O . ASP A 1 183 ? -2.992 9.141 12.794 1.00 97.31 183 ASP A O 1
ATOM 1437 N N . GLY A 1 184 ? -3.780 11.146 12.133 1.00 98.12 184 GLY A N 1
ATOM 1438 C CA . GLY A 1 184 ? -5.091 11.003 12.767 1.00 98.12 184 GLY A CA 1
ATOM 1439 C C . GLY A 1 184 ? -5.886 9.827 12.196 1.00 98.12 184 GLY A C 1
ATOM 1440 O O . GLY A 1 184 ? -6.435 9.024 12.952 1.00 98.12 184 GLY A O 1
ATOM 1441 N N . SER A 1 185 ? -5.874 9.663 10.870 1.00 98.44 185 SER A N 1
ATOM 1442 C CA . SER A 1 185 ? -6.521 8.534 10.186 1.00 98.44 185 SER A CA 1
ATOM 1443 C C . SER A 1 185 ? -5.922 7.181 10.584 1.00 98.44 185 SER A C 1
ATOM 1445 O O . SER A 1 185 ? -6.655 6.270 10.965 1.00 98.44 185 SER A O 1
ATOM 1447 N N . LEU A 1 186 ? -4.589 7.042 10.542 1.00 98.50 186 LEU A N 1
ATOM 1448 C CA . LEU A 1 186 ? -3.885 5.819 10.947 1.00 98.50 186 LEU A CA 1
ATOM 1449 C C . LEU A 1 186 ? -4.161 5.490 12.412 1.00 98.50 186 LEU A C 1
ATOM 1451 O O . LEU A 1 186 ? -4.534 4.360 12.725 1.00 98.50 186 LEU A O 1
ATOM 1455 N N . ARG A 1 187 ? -4.035 6.479 13.304 1.00 98.31 187 ARG A N 1
ATOM 1456 C CA . ARG A 1 187 ? -4.345 6.311 14.725 1.00 98.31 187 ARG A CA 1
ATOM 1457 C C . ARG A 1 187 ? -5.766 5.790 14.925 1.00 98.31 187 ARG A C 1
ATOM 1459 O O . ARG A 1 187 ? -5.949 4.851 15.694 1.00 98.31 187 ARG A O 1
ATOM 1466 N N . ALA A 1 188 ? -6.745 6.358 14.227 1.00 97.94 188 ALA A N 1
ATOM 1467 C CA . ALA A 1 188 ? -8.137 5.955 14.357 1.00 97.94 188 ALA A CA 1
ATOM 1468 C C . ALA A 1 188 ? -8.390 4.521 13.863 1.00 97.94 188 ALA A C 1
ATOM 1470 O O . ALA A 1 188 ? -9.106 3.781 14.535 1.00 97.94 188 ALA A O 1
ATOM 1471 N N . TYR A 1 189 ? -7.746 4.080 12.773 1.00 98.12 189 TYR A N 1
ATOM 1472 C CA . TYR A 1 189 ? -7.811 2.674 12.352 1.00 98.12 189 TYR A CA 1
ATOM 1473 C C . TYR A 1 189 ? -7.307 1.728 13.447 1.00 98.12 189 TYR A C 1
ATOM 1475 O O . TYR A 1 189 ? -7.986 0.753 13.764 1.00 98.12 189 TYR A O 1
ATOM 1483 N N . PHE A 1 190 ? -6.161 2.028 14.069 1.00 97.81 190 PHE A N 1
ATOM 1484 C CA . PHE A 1 190 ? -5.650 1.219 15.180 1.00 97.81 190 PHE A CA 1
ATOM 1485 C C . PHE A 1 190 ? -6.557 1.273 16.408 1.00 97.81 190 PHE A C 1
ATOM 1487 O O . PHE A 1 190 ? -6.785 0.244 17.033 1.00 97.81 190 PHE A O 1
ATOM 1494 N N . GLU A 1 191 ? -7.076 2.446 16.764 1.00 96.44 191 GLU A N 1
ATOM 1495 C CA . GLU A 1 191 ? -7.906 2.623 17.956 1.00 96.44 191 GLU A CA 1
ATOM 1496 C C . GLU A 1 191 ? -9.278 1.947 17.830 1.00 96.44 191 GLU A C 1
ATOM 1498 O O . GLU A 1 191 ? -9.773 1.395 18.807 1.00 96.44 191 GLU A O 1
ATOM 1503 N N . LYS A 1 192 ? -9.907 2.003 16.649 1.00 96.19 192 LYS A N 1
ATOM 1504 C CA . LYS A 1 192 ? -11.286 1.528 16.439 1.00 96.19 192 LYS A CA 1
ATOM 1505 C C . LYS A 1 192 ? -11.375 0.111 15.874 1.00 96.19 192 LYS A C 1
ATOM 1507 O O . LYS A 1 192 ? -12.411 -0.522 16.036 1.00 96.19 192 LYS A O 1
ATOM 1512 N N . HIS A 1 193 ? -10.322 -0.363 15.212 1.00 96.56 193 HIS A N 1
ATOM 1513 C CA . HIS A 1 193 ? -10.252 -1.683 14.582 1.00 96.56 193 HIS A CA 1
ATOM 1514 C C . HIS A 1 193 ? -8.850 -2.277 14.765 1.00 96.56 193 HIS A C 1
ATOM 1516 O O . HIS A 1 193 ? -8.132 -2.534 13.794 1.00 96.56 193 HIS A O 1
ATOM 1522 N N . THR A 1 194 ? -8.434 -2.461 16.019 1.00 96.44 194 THR A N 1
ATOM 1523 C CA . THR A 1 194 ? -7.064 -2.821 16.401 1.00 96.44 194 THR A CA 1
ATOM 1524 C C . THR A 1 194 ? -6.581 -4.083 15.689 1.00 96.44 194 THR A C 1
ATOM 1526 O O . THR A 1 194 ? -5.536 -4.045 15.032 1.00 96.44 194 THR A O 1
ATOM 1529 N N . ALA A 1 195 ? -7.332 -5.185 15.760 1.00 96.31 195 ALA A N 1
ATOM 1530 C CA . ALA A 1 195 ? -6.928 -6.451 15.140 1.00 96.31 195 ALA A CA 1
ATOM 1531 C C . ALA A 1 195 ? -6.753 -6.333 13.614 1.00 96.31 195 ALA A C 1
ATOM 1533 O O . ALA A 1 195 ? -5.704 -6.701 13.070 1.00 96.31 195 ALA A O 1
ATOM 1534 N N . ALA A 1 196 ? -7.749 -5.767 12.927 1.00 97.19 196 ALA A N 1
ATOM 1535 C CA . ALA A 1 196 ? -7.738 -5.609 11.475 1.00 97.19 196 ALA A CA 1
ATOM 1536 C C . ALA A 1 196 ? -6.644 -4.633 11.002 1.00 97.19 196 ALA A C 1
ATOM 1538 O O . ALA A 1 196 ? -5.949 -4.908 10.021 1.00 97.19 196 ALA A O 1
ATOM 1539 N N . ALA A 1 197 ? -6.421 -3.530 11.725 1.00 98.12 197 ALA A N 1
ATOM 1540 C CA . ALA A 1 197 ? -5.379 -2.558 11.404 1.00 98.12 197 ALA A CA 1
ATOM 1541 C C . ALA A 1 197 ? -3.970 -3.160 11.530 1.00 98.12 197 ALA A C 1
ATOM 1543 O O . ALA A 1 197 ? -3.144 -2.988 10.627 1.00 98.12 197 ALA A O 1
ATOM 1544 N N . PHE A 1 198 ? -3.693 -3.927 12.594 1.00 98.06 198 PHE A N 1
ATOM 1545 C CA . PHE A 1 198 ? -2.420 -4.645 12.724 1.00 98.06 198 PHE A CA 1
ATOM 1546 C C . PHE A 1 198 ? -2.232 -5.673 11.611 1.00 98.06 198 PHE A C 1
ATOM 1548 O O . PHE A 1 198 ? -1.170 -5.709 10.988 1.00 98.06 198 PHE A O 1
ATOM 1555 N N . LYS A 1 199 ? -3.256 -6.486 11.329 1.00 97.81 199 LYS A N 1
ATOM 1556 C CA . LYS A 1 199 ? -3.194 -7.503 10.275 1.00 97.81 199 LYS A CA 1
ATOM 1557 C C . LYS A 1 199 ? -2.940 -6.880 8.902 1.00 97.81 199 LYS A C 1
ATOM 1559 O O . LYS A 1 199 ? -1.996 -7.285 8.224 1.00 97.81 199 LYS A O 1
ATOM 1564 N N . GLY A 1 200 ? -3.702 -5.851 8.532 1.00 98.31 200 GLY A N 1
ATOM 1565 C CA . GLY A 1 200 ? -3.509 -5.101 7.289 1.00 98.31 200 GLY A CA 1
ATOM 1566 C C . GLY A 1 200 ? -2.108 -4.502 7.181 1.00 98.31 200 GLY A C 1
ATOM 1567 O O . GLY A 1 200 ? -1.446 -4.665 6.157 1.00 98.31 200 GLY A O 1
ATOM 1568 N N . THR A 1 201 ? -1.614 -3.899 8.268 1.00 98.69 201 THR A N 1
ATOM 1569 C CA . THR A 1 201 ? -0.253 -3.340 8.342 1.00 98.69 201 THR A CA 1
ATOM 1570 C C . THR A 1 201 ? 0.811 -4.413 8.112 1.00 98.69 201 THR A C 1
ATOM 1572 O O . THR A 1 201 ? 1.715 -4.228 7.302 1.00 98.69 201 THR A O 1
ATOM 1575 N N . MET A 1 202 ? 0.708 -5.570 8.767 1.00 98.38 202 MET A N 1
ATOM 1576 C CA . MET A 1 202 ? 1.677 -6.657 8.585 1.00 98.38 202 MET A CA 1
ATOM 1577 C C . MET A 1 202 ? 1.665 -7.219 7.153 1.00 98.38 202 MET A C 1
ATOM 1579 O O . MET A 1 202 ? 2.726 -7.505 6.588 1.00 98.38 202 MET A O 1
ATOM 1583 N N . ILE A 1 203 ? 0.484 -7.331 6.534 1.00 98.00 203 ILE A N 1
ATOM 1584 C CA . ILE A 1 203 ? 0.340 -7.770 5.138 1.00 98.00 203 ILE A CA 1
ATOM 1585 C C . ILE A 1 203 ? 1.023 -6.779 4.187 1.00 98.00 203 ILE A C 1
ATOM 1587 O O . ILE A 1 203 ? 1.830 -7.189 3.340 1.00 98.00 203 ILE A O 1
ATOM 1591 N N . ILE A 1 204 ? 0.748 -5.477 4.323 1.00 98.00 204 ILE A N 1
ATOM 1592 C CA . ILE A 1 204 ? 1.336 -4.478 3.425 1.00 98.00 204 ILE A CA 1
ATOM 1593 C C . ILE A 1 204 ? 2.836 -4.312 3.654 1.00 98.00 204 ILE A C 1
ATOM 1595 O O . ILE A 1 204 ? 3.570 -4.190 2.681 1.00 98.00 204 ILE A O 1
ATOM 1599 N N . LEU A 1 205 ? 3.334 -4.408 4.889 1.00 98.44 205 LEU A N 1
ATOM 1600 C CA . LEU A 1 205 ? 4.775 -4.364 5.151 1.00 98.44 205 LEU A CA 1
ATOM 1601 C C . LEU A 1 205 ? 5.514 -5.560 4.549 1.00 98.44 205 LEU A C 1
ATOM 1603 O O . LEU A 1 205 ? 6.587 -5.388 3.970 1.00 98.44 205 LEU A O 1
ATOM 1607 N N . SER A 1 206 ? 4.927 -6.757 4.609 1.00 98.12 206 SER A N 1
ATOM 1608 C CA . SER A 1 206 ? 5.485 -7.943 3.945 1.00 98.12 206 SER A CA 1
ATOM 1609 C C . SER A 1 206 ? 5.535 -7.756 2.425 1.00 98.12 206 SER A C 1
ATOM 1611 O O . SER A 1 206 ? 6.547 -8.047 1.784 1.00 98.12 206 SER A O 1
ATOM 1613 N N . THR A 1 207 ? 4.469 -7.195 1.850 1.00 96.88 207 THR A N 1
ATOM 1614 C CA . THR A 1 207 ? 4.376 -6.886 0.414 1.00 96.88 207 THR A CA 1
ATOM 1615 C C . THR A 1 207 ? 5.373 -5.799 0.001 1.00 96.88 207 THR A C 1
ATOM 1617 O O . THR A 1 207 ? 6.066 -5.932 -1.011 1.00 96.88 207 THR A O 1
ATOM 1620 N N . ALA A 1 208 ? 5.500 -4.738 0.800 1.00 96.81 208 ALA A N 1
ATOM 1621 C CA . ALA A 1 208 ? 6.442 -3.649 0.583 1.00 96.81 208 ALA A CA 1
ATOM 1622 C C . ALA A 1 208 ? 7.886 -4.151 0.663 1.00 96.81 208 ALA A C 1
ATOM 1624 O O . ALA A 1 208 ? 8.675 -3.830 -0.220 1.00 96.81 208 ALA A O 1
ATOM 1625 N N . LYS A 1 209 ? 8.223 -5.000 1.645 1.00 97.25 209 LYS A N 1
ATOM 1626 C CA . LYS A 1 209 ? 9.544 -5.639 1.771 1.00 97.25 209 LYS A CA 1
ATOM 1627 C C . LYS A 1 209 ? 9.928 -6.395 0.499 1.00 97.25 209 LYS A C 1
ATOM 1629 O O . LYS A 1 209 ? 11.012 -6.182 -0.045 1.00 97.25 209 LYS A O 1
ATOM 1634 N N . GLU A 1 210 ? 9.033 -7.243 -0.008 1.00 95.94 210 GLU A N 1
ATOM 1635 C CA . GLU A 1 210 ? 9.292 -8.006 -1.235 1.00 95.94 210 GLU A CA 1
ATOM 1636 C C . GLU A 1 210 ? 9.396 -7.090 -2.464 1.00 95.94 210 GLU A C 1
ATOM 1638 O O . GLU A 1 210 ? 10.266 -7.268 -3.321 1.00 95.94 210 GLU A O 1
ATOM 1643 N N . THR A 1 211 ? 8.567 -6.049 -2.527 1.00 94.81 211 THR A N 1
ATOM 1644 C CA . THR A 1 211 ? 8.620 -5.048 -3.601 1.00 94.81 211 THR A CA 1
ATOM 1645 C C . THR A 1 211 ? 9.934 -4.271 -3.577 1.00 94.81 211 THR A C 1
ATOM 1647 O O . THR A 1 211 ? 10.557 -4.103 -4.620 1.00 94.81 211 THR A O 1
ATOM 1650 N N . ILE A 1 212 ? 10.404 -3.856 -2.397 1.00 95.06 212 ILE A N 1
ATOM 1651 C CA . ILE A 1 212 ? 11.688 -3.171 -2.184 1.00 95.06 212 ILE A CA 1
ATOM 1652 C C . ILE A 1 212 ? 12.849 -4.020 -2.690 1.00 95.06 212 ILE A C 1
ATOM 1654 O O . ILE A 1 212 ? 13.707 -3.532 -3.423 1.00 95.06 212 ILE A O 1
ATOM 1658 N N . LYS A 1 213 ? 12.830 -5.313 -2.373 1.00 93.19 213 LYS A N 1
ATOM 1659 C CA . LYS A 1 213 ? 13.863 -6.259 -2.791 1.00 93.19 213 LYS A CA 1
ATOM 1660 C C . LYS A 1 213 ? 13.863 -6.515 -4.301 1.00 93.19 213 LYS A C 1
ATOM 1662 O O . LYS A 1 213 ? 14.922 -6.670 -4.923 1.00 93.19 213 LYS A O 1
ATOM 1667 N N . THR A 1 214 ? 12.690 -6.590 -4.922 1.00 90.50 214 THR A N 1
ATOM 1668 C CA . THR A 1 214 ? 12.557 -7.038 -6.319 1.00 90.50 214 THR A CA 1
ATOM 1669 C C . THR A 1 214 ? 12.489 -5.907 -7.337 1.00 90.50 214 THR A C 1
ATOM 1671 O O . THR A 1 214 ? 12.943 -6.099 -8.465 1.00 90.50 214 THR A O 1
ATOM 1674 N N . SER A 1 215 ? 11.989 -4.731 -6.959 1.00 90.12 215 SER A N 1
ATOM 1675 C CA . SER A 1 215 ? 11.767 -3.612 -7.874 1.00 90.12 215 SER A CA 1
ATOM 1676 C C . SER A 1 215 ? 12.876 -2.563 -7.807 1.00 90.12 215 SER A C 1
ATOM 1678 O O . SER A 1 215 ? 13.294 -2.125 -6.735 1.00 90.12 215 SER A O 1
ATOM 1680 N N . LEU A 1 216 ? 13.352 -2.119 -8.974 1.00 85.94 216 LEU A N 1
ATOM 1681 C CA . LEU A 1 216 ? 14.296 -0.994 -9.064 1.00 85.94 216 LEU A CA 1
ATOM 1682 C C . LEU A 1 216 ? 13.643 0.350 -8.731 1.00 85.94 216 LEU A C 1
ATOM 1684 O O . LEU A 1 216 ? 14.327 1.288 -8.333 1.00 85.94 216 LEU A O 1
ATOM 1688 N N . GLU A 1 217 ? 12.321 0.432 -8.860 1.00 83.06 217 GLU A N 1
ATOM 1689 C CA . GLU A 1 217 ? 11.553 1.663 -8.665 1.00 83.06 217 GLU A CA 1
ATOM 1690 C C . GLU A 1 217 ? 10.889 1.731 -7.284 1.00 83.06 217 GLU A C 1
ATOM 1692 O O . GLU A 1 217 ? 10.058 2.596 -7.016 1.00 83.06 217 GLU A O 1
ATOM 1697 N N . ALA A 1 218 ? 11.277 0.846 -6.363 1.00 91.12 218 ALA A N 1
ATOM 1698 C CA . ALA A 1 218 ? 10.666 0.758 -5.042 1.00 91.12 218 ALA A CA 1
ATOM 1699 C C . ALA A 1 218 ? 11.009 1.919 -4.081 1.00 91.12 218 ALA A C 1
ATOM 1701 O O . ALA A 1 218 ? 10.628 1.906 -2.908 1.00 91.12 218 ALA A O 1
ATOM 1702 N N . CYS A 1 219 ? 11.698 2.959 -4.553 1.00 89.88 219 CYS A N 1
ATOM 1703 C CA . CYS A 1 219 ? 11.944 4.164 -3.762 1.00 89.88 219 CYS A CA 1
ATOM 1704 C C . CYS A 1 219 ? 10.635 4.876 -3.372 1.00 89.88 219 CYS A C 1
ATOM 1706 O O . CYS A 1 219 ? 10.501 5.328 -2.241 1.00 89.88 219 CYS A O 1
ATOM 1708 N N . ALA A 1 220 ? 9.637 4.930 -4.261 1.00 91.31 220 ALA A N 1
ATOM 1709 C CA . ALA A 1 220 ? 8.364 5.581 -3.944 1.00 91.31 220 ALA A CA 1
ATOM 1710 C C . ALA A 1 220 ? 7.569 4.807 -2.875 1.00 91.31 220 ALA A C 1
ATOM 1712 O O . ALA A 1 220 ? 7.117 5.391 -1.888 1.00 91.31 220 ALA A O 1
ATOM 1713 N N . VAL A 1 221 ? 7.451 3.481 -3.024 1.00 95.12 221 VAL A N 1
ATOM 1714 C CA . VAL A 1 221 ? 6.764 2.639 -2.029 1.00 95.12 221 VAL A CA 1
ATOM 1715 C C . VAL A 1 221 ? 7.500 2.645 -0.693 1.00 95.12 221 VAL A C 1
ATOM 1717 O O . VAL A 1 221 ? 6.862 2.839 0.337 1.00 95.12 221 VAL A O 1
ATOM 1720 N N . SER A 1 222 ? 8.835 2.544 -0.685 1.00 95.94 222 SER A N 1
ATOM 1721 C CA . SER A 1 222 ? 9.601 2.673 0.560 1.00 95.94 222 SER A CA 1
ATOM 1722 C C . SER A 1 222 ? 9.372 4.031 1.217 1.00 95.94 222 SER A C 1
ATOM 1724 O O . SER A 1 222 ? 9.174 4.073 2.431 1.00 95.94 222 SER A O 1
ATOM 1726 N N . ARG A 1 223 ? 9.274 5.109 0.422 1.00 95.38 223 ARG A N 1
ATOM 1727 C CA . ARG A 1 223 ? 8.927 6.445 0.911 1.00 95.38 223 ARG A CA 1
ATOM 1728 C C . ARG A 1 223 ? 7.612 6.516 1.650 1.00 95.38 223 ARG A C 1
ATOM 1730 O O . ARG A 1 223 ? 7.598 6.904 2.817 1.00 95.38 223 ARG A O 1
ATOM 1737 N N . SER A 1 224 ? 6.528 6.137 0.991 1.00 96.81 224 SER A N 1
ATOM 1738 C CA . SER A 1 224 ? 5.214 6.107 1.642 1.00 96.81 224 SER A CA 1
ATOM 1739 C C . SER A 1 224 ? 5.199 5.177 2.862 1.00 96.81 224 SER A C 1
ATOM 1741 O O . SER A 1 224 ? 4.627 5.535 3.888 1.00 96.81 224 SER A O 1
ATOM 1743 N N . THR A 1 225 ? 5.918 4.050 2.801 1.00 97.75 225 THR A N 1
ATOM 1744 C CA . THR A 1 225 ? 6.021 3.086 3.902 1.00 97.75 225 THR A CA 1
ATOM 1745 C C . THR A 1 225 ? 6.660 3.706 5.140 1.00 97.75 225 THR A C 1
ATOM 1747 O O . THR A 1 225 ? 6.064 3.654 6.207 1.00 97.75 225 THR A O 1
ATOM 1750 N N . VAL A 1 226 ? 7.833 4.340 5.033 1.00 97.69 226 VAL A N 1
ATOM 1751 C CA . VAL A 1 226 ? 8.493 4.979 6.192 1.00 97.69 226 VAL A CA 1
ATOM 1752 C C . VAL A 1 226 ? 7.659 6.114 6.770 1.00 97.69 226 VAL A C 1
ATOM 1754 O O . VAL A 1 226 ? 7.623 6.275 7.988 1.00 97.69 226 VAL A O 1
ATOM 1757 N N . LEU A 1 227 ? 6.974 6.881 5.921 1.00 96.88 227 LEU A N 1
ATOM 1758 C CA . LEU A 1 227 ? 6.084 7.941 6.384 1.00 96.88 227 LEU A CA 1
ATOM 1759 C C . LEU A 1 227 ? 4.919 7.365 7.201 1.00 96.88 227 LEU A C 1
ATOM 1761 O O . LEU A 1 227 ? 4.690 7.807 8.321 1.00 96.88 227 LEU A O 1
ATOM 1765 N N . CYS A 1 228 ? 4.247 6.327 6.696 1.00 98.31 228 CYS A N 1
ATOM 1766 C CA . CYS A 1 228 ? 3.182 5.655 7.442 1.00 98.31 228 CYS A CA 1
ATOM 1767 C C . CYS A 1 228 ? 3.709 4.998 8.723 1.00 98.31 228 CYS A C 1
ATOM 1769 O O . CYS A 1 228 ? 3.068 5.078 9.762 1.00 98.31 228 CYS A O 1
ATOM 1771 N N . LEU A 1 229 ? 4.891 4.380 8.683 1.00 97.81 229 LEU A N 1
ATOM 1772 C CA . LEU A 1 229 ? 5.495 3.768 9.864 1.00 97.81 229 LEU A CA 1
ATOM 1773 C C . LEU A 1 229 ? 5.891 4.791 10.928 1.00 97.81 229 LEU A C 1
ATOM 1775 O O . LEU A 1 229 ? 5.785 4.491 12.114 1.00 97.81 229 LEU A O 1
ATOM 1779 N N . THR A 1 230 ? 6.321 5.987 10.526 1.00 97.25 230 THR A N 1
ATOM 1780 C CA . THR A 1 230 ? 6.572 7.095 11.457 1.00 97.25 230 THR A CA 1
ATOM 1781 C C . THR A 1 230 ? 5.293 7.456 12.199 1.00 97.25 230 THR A C 1
ATOM 1783 O O . THR A 1 230 ? 5.276 7.415 13.427 1.00 97.25 230 THR A O 1
ATOM 1786 N N . ASP A 1 231 ? 4.205 7.681 11.464 1.00 97.94 231 ASP A N 1
ATOM 1787 C CA . ASP A 1 231 ? 2.912 8.031 12.050 1.00 97.94 231 ASP A CA 1
ATOM 1788 C C . ASP A 1 231 ? 2.352 6.913 12.936 1.00 97.94 231 ASP A C 1
ATOM 1790 O O . ASP A 1 231 ? 1.838 7.184 14.016 1.00 97.94 231 ASP A O 1
ATOM 1794 N N . ILE A 1 232 ? 2.479 5.646 12.527 1.00 97.62 232 ILE A N 1
ATOM 1795 C CA . ILE A 1 232 ? 2.058 4.494 13.340 1.00 97.62 232 ILE A CA 1
ATOM 1796 C C . ILE A 1 232 ? 2.883 4.419 14.624 1.00 97.62 232 ILE A C 1
ATOM 1798 O O . ILE A 1 232 ? 2.339 4.232 15.711 1.00 97.62 232 ILE A O 1
ATOM 1802 N N . ASN A 1 233 ? 4.199 4.587 14.521 1.00 95.31 233 ASN A N 1
ATOM 1803 C CA . ASN A 1 233 ? 5.093 4.589 15.671 1.00 95.31 233 ASN A CA 1
ATOM 1804 C C . ASN A 1 233 ? 4.791 5.759 16.625 1.00 95.31 233 ASN A C 1
ATOM 1806 O O . ASN A 1 233 ? 4.943 5.630 17.839 1.00 95.31 233 ASN A O 1
ATOM 1810 N N . ASP A 1 234 ? 4.349 6.903 16.114 1.00 94.88 234 ASP A N 1
ATOM 1811 C CA . ASP A 1 234 ? 3.889 8.017 16.941 1.00 94.88 234 ASP A CA 1
ATOM 1812 C C . ASP A 1 234 ? 2.517 7.728 17.566 1.00 94.88 234 ASP A C 1
ATOM 1814 O O . ASP A 1 234 ? 2.362 7.842 18.783 1.00 94.88 234 ASP A O 1
ATOM 1818 N N . ALA A 1 235 ? 1.549 7.251 16.784 1.00 96.06 235 ALA A N 1
ATOM 1819 C CA . ALA A 1 235 ? 0.217 6.891 17.259 1.00 96.06 235 ALA A CA 1
ATOM 1820 C C . ALA A 1 235 ? 0.259 5.836 18.377 1.00 96.06 235 ALA A C 1
ATOM 1822 O O . ALA A 1 235 ? -0.470 5.949 19.364 1.00 96.06 235 ALA A O 1
ATOM 1823 N N . LEU A 1 236 ? 1.133 4.833 18.257 1.00 95.12 236 LEU A N 1
ATOM 1824 C CA . LEU A 1 236 ? 1.272 3.759 19.238 1.00 95.12 236 LEU A CA 1
ATOM 1825 C C . LEU A 1 236 ? 2.114 4.170 20.454 1.00 95.12 236 LEU A C 1
ATOM 1827 O O . LEU A 1 236 ? 1.755 3.821 21.580 1.00 95.12 236 LEU A O 1
ATOM 1831 N N . CYS A 1 237 ? 3.224 4.892 20.257 1.00 93.75 237 CYS A N 1
ATOM 1832 C CA . CYS A 1 237 ? 4.281 5.014 21.269 1.00 93.75 237 CYS A CA 1
ATOM 1833 C C . CYS A 1 237 ? 4.583 6.444 21.754 1.00 93.75 237 CYS A C 1
ATOM 1835 O O . CYS A 1 237 ? 5.453 6.603 22.618 1.00 93.75 237 CYS A O 1
ATOM 1837 N N . SER A 1 238 ? 3.932 7.491 21.244 1.00 90.88 238 SER A N 1
ATOM 1838 C CA . SER A 1 238 ? 4.169 8.861 21.728 1.00 90.88 238 SER A CA 1
ATOM 1839 C C . SER A 1 238 ? 3.605 9.060 23.132 1.00 90.88 238 SER A C 1
ATOM 1841 O O . SER A 1 238 ? 2.426 8.859 23.369 1.00 90.88 238 SER A O 1
ATOM 1843 N N . LYS A 1 239 ? 4.422 9.467 24.106 1.00 86.44 239 LYS A N 1
ATOM 1844 C CA . LYS A 1 239 ? 3.927 9.736 25.468 1.00 86.44 239 LYS A CA 1
ATOM 1845 C C . LYS A 1 239 ? 3.308 11.139 25.565 1.00 86.44 239 LYS A C 1
ATOM 1847 O O . LYS A 1 239 ? 3.888 12.063 25.001 1.00 86.44 239 LYS A O 1
ATOM 1852 N N . PRO A 1 240 ? 2.222 11.330 26.342 1.00 87.00 240 PRO A N 1
ATOM 1853 C CA . PRO A 1 240 ? 1.488 10.320 27.118 1.00 87.00 240 PRO A CA 1
ATOM 1854 C C . PRO A 1 240 ? 0.333 9.645 26.354 1.00 87.00 240 PRO A C 1
ATOM 1856 O O . PRO A 1 240 ? -0.257 8.705 26.871 1.00 87.00 240 PRO A O 1
ATOM 1859 N N . GLU A 1 241 ? -0.003 10.116 25.154 1.00 90.38 241 GLU A N 1
ATOM 1860 C CA . GLU A 1 241 ? -1.276 9.810 24.476 1.00 90.38 241 GLU A CA 1
ATOM 1861 C C . GLU A 1 241 ? -1.238 8.588 23.548 1.00 90.38 241 GLU A C 1
ATOM 1863 O O . GLU A 1 241 ? -2.249 8.217 22.948 1.00 90.38 241 GLU A O 1
ATOM 1868 N N . GLY A 1 242 ? -0.075 7.968 23.394 1.00 94.12 242 GLY A N 1
ATOM 1869 C CA . GLY A 1 242 ? 0.151 6.811 22.542 1.00 94.12 242 GLY A CA 1
ATOM 1870 C C . GLY A 1 242 ? -0.740 5.656 22.967 1.00 94.12 242 GLY A C 1
ATOM 1871 O O . GLY A 1 242 ? -0.906 5.400 24.160 1.00 94.12 242 GLY A O 1
ATOM 1872 N N . LEU A 1 243 ? -1.313 4.961 21.987 1.00 95.00 243 LEU A N 1
ATOM 1873 C CA . LEU A 1 243 ? -2.311 3.917 22.218 1.00 95.00 243 LEU A CA 1
ATOM 1874 C C . LEU A 1 243 ? -1.801 2.823 23.171 1.00 95.00 243 LEU A C 1
ATOM 1876 O O . LEU A 1 243 ? -2.553 2.337 24.007 1.00 95.00 243 LEU A O 1
ATOM 1880 N N . LEU A 1 244 ? -0.501 2.504 23.152 1.00 92.62 244 LEU A N 1
ATOM 1881 C CA . LEU A 1 244 ? 0.086 1.505 24.055 1.00 92.62 244 LEU A CA 1
ATOM 1882 C C . LEU A 1 244 ? 0.145 1.934 25.531 1.00 92.62 244 LEU A C 1
ATOM 1884 O O . LEU A 1 244 ? 0.359 1.085 26.397 1.00 92.62 244 LEU A O 1
ATOM 1888 N N . PHE A 1 245 ? -0.038 3.221 25.831 1.00 91.00 245 PHE A N 1
ATOM 1889 C CA . PHE A 1 245 ? -0.159 3.731 27.201 1.00 91.00 245 PHE A CA 1
ATOM 1890 C C . PHE A 1 245 ? -1.611 3.861 27.660 1.00 91.00 245 PHE A C 1
ATOM 1892 O O . PHE A 1 245 ? -1.848 4.190 28.820 1.00 91.00 245 PHE A O 1
ATOM 1899 N N . GLN A 1 246 ? -2.576 3.610 26.775 1.00 91.19 246 GLN A N 1
ATOM 1900 C CA . GLN A 1 246 ? -3.987 3.647 27.118 1.00 91.19 246 GLN A CA 1
ATOM 1901 C C . GLN A 1 246 ? -4.414 2.301 27.685 1.00 91.19 246 GLN A C 1
ATOM 1903 O O . GLN A 1 246 ? -4.171 1.246 27.092 1.00 91.19 246 GLN A O 1
ATOM 1908 N N . ASP A 1 247 ? -5.066 2.327 28.847 1.00 87.50 247 ASP A N 1
ATOM 1909 C CA . ASP A 1 247 ? -5.362 1.085 29.544 1.00 87.50 247 ASP A CA 1
ATOM 1910 C C . ASP A 1 247 ? -6.334 0.188 28.779 1.00 87.50 247 ASP A C 1
ATOM 1912 O O . ASP A 1 247 ? -6.182 -1.027 28.861 1.00 87.50 247 ASP A O 1
ATOM 1916 N N . GLU A 1 248 ? -7.260 0.770 28.017 1.00 89.69 248 GLU A N 1
ATOM 1917 C CA . GLU A 1 248 ? -8.308 0.060 27.272 1.00 89.69 248 GLU A CA 1
ATOM 1918 C C . GLU A 1 248 ? -7.882 -0.431 25.881 1.00 89.69 248 GLU A C 1
ATOM 1920 O O . GLU A 1 248 ? -8.578 -1.244 25.275 1.00 89.69 248 GLU A O 1
ATOM 1925 N N . PHE A 1 249 ? -6.729 0.007 25.374 1.00 92.31 249 PHE A N 1
ATOM 1926 C CA . PHE A 1 249 ? -6.312 -0.318 24.013 1.00 92.31 249 PHE A CA 1
ATOM 1927 C C . PHE A 1 249 ? -6.075 -1.826 23.820 1.00 92.31 249 PHE A C 1
ATOM 1929 O O . PHE A 1 249 ? -5.289 -2.446 24.543 1.00 92.31 249 PHE A O 1
ATOM 1936 N N . GLY A 1 250 ? -6.750 -2.404 22.820 1.00 87.31 250 GLY A N 1
ATOM 1937 C CA . GLY A 1 250 ? -6.628 -3.808 22.421 1.00 87.31 250 GLY A CA 1
ATOM 1938 C C . GLY A 1 250 ? -7.335 -4.828 23.323 1.00 87.31 250 GLY A C 1
ATOM 1939 O O . GLY A 1 250 ? -7.187 -6.022 23.077 1.00 87.31 250 GLY A O 1
ATOM 1940 N N . LYS A 1 251 ? -8.093 -4.409 24.350 1.00 86.19 251 LYS A N 1
ATOM 1941 C CA . LYS A 1 251 ? -8.811 -5.348 25.237 1.00 86.19 251 LYS A CA 1
ATOM 1942 C C . LYS A 1 251 ? -10.008 -6.033 24.572 1.00 86.19 251 LYS A C 1
ATOM 1944 O O . LYS A 1 251 ? -10.270 -7.194 24.874 1.00 86.19 251 LYS A O 1
ATOM 1949 N N . ASP A 1 252 ? -10.703 -5.331 23.682 1.00 81.06 252 ASP A N 1
ATOM 1950 C CA . ASP A 1 252 ? -11.973 -5.796 23.105 1.00 81.06 252 ASP A CA 1
ATOM 1951 C C . ASP A 1 252 ? -11.791 -6.678 21.853 1.00 81.06 252 ASP A C 1
ATOM 1953 O O . ASP A 1 252 ? -12.691 -7.427 21.483 1.00 81.06 252 ASP A O 1
ATOM 1957 N N . ASP A 1 253 ? -10.599 -6.668 21.250 1.00 76.38 253 ASP A N 1
ATOM 1958 C CA . ASP A 1 253 ? -10.343 -7.220 19.910 1.00 76.38 253 ASP A CA 1
ATOM 1959 C C . ASP A 1 253 ? -9.814 -8.667 19.904 1.00 76.38 253 ASP A C 1
ATOM 1961 O O . ASP A 1 253 ? -9.309 -9.146 18.888 1.00 76.38 253 ASP A O 1
ATOM 1965 N N . ALA A 1 254 ? -9.893 -9.369 21.043 1.00 81.06 254 ALA A N 1
ATOM 1966 C CA . ALA A 1 254 ? -9.390 -10.741 21.221 1.00 81.06 254 ALA A CA 1
ATOM 1967 C C . ALA A 1 254 ? -7.961 -10.959 20.662 1.00 81.06 254 ALA A C 1
ATOM 1969 O O . ALA A 1 254 ? -7.610 -12.048 20.202 1.00 81.06 254 ALA A O 1
ATOM 1970 N N . ILE A 1 255 ? -7.137 -9.908 20.689 1.00 87.19 255 ILE A N 1
ATOM 1971 C CA . ILE A 1 255 ? -5.799 -9.876 20.109 1.00 87.19 255 ILE A CA 1
ATOM 1972 C C . ILE A 1 255 ? -4.742 -10.050 21.199 1.00 87.19 255 ILE A C 1
ATOM 1974 O O . ILE A 1 255 ? -4.741 -9.361 22.219 1.00 87.19 255 ILE A O 1
ATOM 1978 N N . GLU A 1 256 ? -3.764 -10.921 20.948 1.00 89.75 256 GLU A N 1
ATOM 1979 C CA . GLU A 1 256 ? -2.545 -11.022 21.757 1.00 89.75 256 GLU A CA 1
ATOM 1980 C C . GLU A 1 256 ? -1.616 -9.843 21.424 1.00 89.75 256 GLU A C 1
ATOM 1982 O O . GLU A 1 256 ? -0.569 -9.995 20.784 1.00 89.75 256 GLU A O 1
ATOM 1987 N N . LEU A 1 257 ? -2.023 -8.641 21.853 1.00 89.25 257 LEU A N 1
ATOM 1988 C CA . LEU A 1 257 ? -1.327 -7.376 21.617 1.00 89.25 257 LEU A CA 1
ATOM 1989 C C . LEU A 1 257 ? 0.196 -7.455 21.873 1.00 89.25 257 LEU A C 1
ATOM 1991 O O . LEU A 1 257 ? 0.942 -6.983 21.016 1.00 89.25 257 LEU A O 1
ATOM 1995 N N . PRO A 1 258 ? 0.699 -8.099 22.953 1.00 89.56 258 PRO A N 1
ATOM 1996 C CA . PRO A 1 258 ? 2.125 -8.408 23.103 1.00 89.56 258 PRO A CA 1
ATOM 1997 C C . PRO A 1 258 ? 2.817 -8.961 21.858 1.00 89.56 258 PRO A C 1
ATOM 1999 O O . PRO A 1 258 ? 3.807 -8.407 21.379 1.00 89.56 258 PRO A O 1
ATOM 2002 N N . SER A 1 259 ? 2.294 -10.072 21.346 1.00 90.69 259 SER A N 1
ATOM 2003 C CA . SER A 1 259 ? 2.906 -10.825 20.263 1.00 90.69 259 SER A CA 1
ATOM 2004 C C . SER A 1 259 ? 2.791 -10.060 18.955 1.00 90.69 259 SER A C 1
ATOM 2006 O O . SER A 1 259 ? 3.719 -10.077 18.149 1.00 90.69 259 SER A O 1
ATOM 2008 N N . VAL A 1 260 ? 1.663 -9.380 18.747 1.00 93.19 260 VAL A N 1
ATOM 2009 C CA . VAL A 1 260 ? 1.420 -8.604 17.531 1.00 93.19 260 VAL A CA 1
ATOM 2010 C C . VAL A 1 260 ? 2.333 -7.3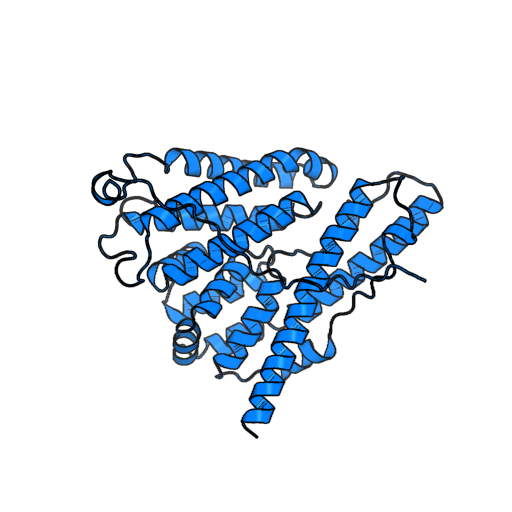86 17.460 1.00 93.19 260 VAL A C 1
ATOM 2012 O O . VAL A 1 260 ? 2.891 -7.117 16.400 1.00 93.19 260 VAL A O 1
ATOM 2015 N N . ILE A 1 261 ? 2.564 -6.687 18.575 1.00 93.31 261 ILE A N 1
ATOM 2016 C CA . ILE A 1 261 ? 3.489 -5.548 18.592 1.00 93.31 261 ILE A CA 1
ATOM 2017 C C . ILE A 1 261 ? 4.924 -5.993 18.321 1.00 93.31 261 ILE A C 1
ATOM 2019 O O . ILE A 1 261 ? 5.611 -5.343 17.536 1.00 93.31 261 ILE A O 1
ATOM 2023 N N . ILE A 1 262 ? 5.372 -7.101 18.921 1.00 92.50 262 ILE A N 1
ATOM 2024 C CA . ILE A 1 262 ? 6.707 -7.653 18.648 1.00 92.50 262 ILE A CA 1
ATOM 2025 C C . ILE A 1 262 ? 6.831 -8.017 17.163 1.00 92.50 262 ILE A C 1
ATOM 2027 O O . ILE A 1 262 ? 7.777 -7.584 16.512 1.00 92.50 262 ILE A O 1
ATOM 2031 N N . GLY A 1 263 ? 5.842 -8.724 16.607 1.00 94.31 263 GLY A N 1
ATOM 2032 C CA . GLY A 1 263 ? 5.828 -9.086 15.188 1.00 94.31 263 GLY A CA 1
ATOM 2033 C C . GLY A 1 263 ? 5.836 -7.871 14.255 1.00 94.31 263 GLY A C 1
ATOM 2034 O O . GLY A 1 263 ? 6.568 -7.858 13.266 1.00 94.31 263 GLY A O 1
ATOM 2035 N N . LEU A 1 264 ? 5.082 -6.818 14.589 1.00 96.19 264 LEU A N 1
ATOM 2036 C CA . LEU A 1 264 ? 5.122 -5.556 13.852 1.00 96.19 264 LEU A CA 1
ATOM 2037 C C . LEU A 1 264 ? 6.518 -4.920 13.929 1.00 96.19 264 LEU A C 1
ATOM 2039 O O . LEU A 1 264 ? 7.026 -4.452 12.913 1.00 96.19 264 LEU A O 1
ATOM 2043 N N . TRP A 1 265 ? 7.151 -4.915 15.104 1.00 95.38 265 TRP A N 1
ATOM 2044 C CA . TRP A 1 265 ? 8.477 -4.325 15.301 1.00 95.38 265 TRP A CA 1
ATOM 2045 C C . TRP A 1 265 ? 9.576 -5.035 14.519 1.00 95.38 265 TRP A C 1
ATOM 2047 O O . TRP A 1 265 ? 10.406 -4.377 13.882 1.00 95.38 265 TRP A O 1
ATOM 2057 N N . ASP A 1 266 ? 9.553 -6.366 14.526 1.00 95.31 266 ASP A N 1
ATOM 2058 C CA . ASP A 1 266 ? 10.458 -7.193 13.733 1.00 95.31 266 ASP A CA 1
ATOM 2059 C C . ASP A 1 266 ? 10.279 -6.885 12.243 1.00 95.31 266 ASP A C 1
ATOM 2061 O O . ASP A 1 266 ? 11.250 -6.633 11.530 1.00 95.31 266 ASP A O 1
ATOM 2065 N N . LEU A 1 267 ? 9.031 -6.790 11.775 1.00 97.19 267 LEU A N 1
ATOM 2066 C CA . LEU A 1 267 ? 8.744 -6.515 10.372 1.00 97.19 267 LEU A CA 1
ATOM 2067 C C . LEU A 1 267 ? 9.115 -5.083 9.950 1.00 97.19 267 LEU A C 1
ATOM 2069 O O . LEU A 1 267 ? 9.652 -4.889 8.859 1.00 97.19 267 LEU A O 1
ATOM 2073 N N . MET A 1 268 ? 8.898 -4.081 10.809 1.00 97.44 268 MET A N 1
ATOM 2074 C CA . MET A 1 268 ? 9.384 -2.710 10.593 1.00 97.44 268 MET A CA 1
ATOM 2075 C C . MET A 1 268 ? 10.914 -2.675 10.484 1.00 97.44 268 MET A C 1
ATOM 2077 O O . MET A 1 268 ? 11.452 -2.016 9.591 1.00 97.44 268 MET A O 1
ATOM 2081 N N . SER A 1 269 ? 11.603 -3.413 11.360 1.00 96.62 269 SER A N 1
ATOM 2082 C CA . SER A 1 269 ? 13.068 -3.531 11.385 1.00 96.62 269 SER A CA 1
ATOM 2083 C C . SER A 1 269 ? 13.607 -4.217 10.124 1.00 96.62 269 SER A C 1
ATOM 2085 O O . SER A 1 269 ? 14.599 -3.785 9.533 1.00 96.62 269 SER A O 1
ATOM 2087 N N . ASP A 1 270 ? 12.914 -5.250 9.657 1.00 97.38 270 ASP A N 1
ATOM 2088 C CA . ASP A 1 270 ? 13.227 -5.940 8.413 1.00 97.38 270 ASP A CA 1
ATOM 2089 C C . ASP A 1 270 ? 13.054 -5.036 7.188 1.00 97.38 270 ASP A C 1
ATOM 2091 O O . ASP A 1 270 ? 13.930 -4.991 6.321 1.00 97.38 270 ASP A O 1
ATOM 2095 N N . VAL A 1 271 ? 11.938 -4.304 7.108 1.00 97.75 271 VAL A N 1
ATOM 2096 C CA . VAL A 1 271 ? 11.657 -3.381 6.000 1.00 97.75 271 VAL A CA 1
ATOM 2097 C C . VAL A 1 271 ? 12.723 -2.290 5.929 1.00 97.75 271 VAL A C 1
ATOM 2099 O O . VAL A 1 271 ? 13.285 -2.067 4.857 1.00 97.75 271 VAL A O 1
ATOM 2102 N N . ILE A 1 272 ? 13.058 -1.642 7.051 1.00 97.06 272 ILE A N 1
ATOM 2103 C CA . ILE A 1 272 ? 14.090 -0.593 7.055 1.00 97.06 272 ILE A CA 1
ATOM 2104 C C . ILE A 1 272 ? 15.478 -1.154 6.712 1.00 97.06 272 ILE A C 1
ATOM 2106 O O . ILE A 1 272 ? 16.246 -0.513 5.991 1.00 97.06 272 ILE A O 1
ATOM 2110 N N . GLY A 1 273 ? 15.779 -2.384 7.139 1.00 96.69 273 GLY A N 1
ATOM 2111 C CA . GLY A 1 273 ? 16.993 -3.094 6.746 1.00 96.69 273 GLY A CA 1
ATOM 2112 C C . GLY A 1 273 ? 17.076 -3.331 5.234 1.00 96.69 273 GLY A C 1
ATOM 2113 O O . GLY A 1 273 ? 18.123 -3.088 4.633 1.00 96.69 273 GLY A O 1
ATOM 2114 N N . GLU A 1 274 ? 15.983 -3.762 4.598 1.00 96.75 274 GLU A N 1
ATOM 2115 C CA . GLU A 1 274 ? 15.922 -3.924 3.138 1.00 96.75 274 GLU A CA 1
ATOM 2116 C C . GLU A 1 274 ? 16.031 -2.586 2.394 1.00 96.75 274 GLU A C 1
ATOM 2118 O O . GLU A 1 274 ? 16.721 -2.518 1.373 1.00 96.75 274 GLU A O 1
ATOM 2123 N N . ILE A 1 275 ? 15.440 -1.507 2.925 1.00 95.94 275 ILE A N 1
ATOM 2124 C CA . ILE A 1 275 ? 15.603 -0.152 2.374 1.00 95.94 275 ILE A CA 1
ATOM 2125 C C . ILE A 1 275 ? 17.087 0.216 2.319 1.00 95.94 275 ILE A C 1
ATOM 2127 O O . ILE A 1 275 ? 17.572 0.570 1.245 1.00 95.94 275 ILE A O 1
ATOM 2131 N N . PHE A 1 276 ? 17.827 0.077 3.427 1.00 94.94 276 PHE A N 1
ATOM 2132 C CA . PHE A 1 276 ? 19.255 0.418 3.469 1.00 94.94 276 PHE A CA 1
ATOM 2133 C C . PHE A 1 276 ? 20.108 -0.423 2.516 1.00 94.94 276 PHE A C 1
ATOM 2135 O O . PHE A 1 276 ? 21.030 0.106 1.894 1.00 94.94 276 PHE A O 1
ATOM 2142 N N . LYS A 1 277 ? 19.790 -1.713 2.349 1.00 94.25 277 LYS A N 1
ATOM 2143 C CA . LYS A 1 277 ? 20.476 -2.575 1.371 1.00 94.25 277 LYS A CA 1
ATOM 2144 C C . LYS A 1 277 ? 20.257 -2.088 -0.062 1.00 94.25 277 LYS A C 1
ATOM 2146 O O . LYS A 1 277 ? 21.195 -2.087 -0.855 1.00 94.25 277 LYS A O 1
ATOM 2151 N N . CYS A 1 278 ? 19.037 -1.661 -0.390 1.00 91.62 278 CYS A N 1
ATOM 2152 C CA . CYS A 1 278 ? 18.669 -1.253 -1.746 1.00 91.62 278 CYS A CA 1
ATOM 2153 C C . CYS A 1 278 ? 19.064 0.194 -2.082 1.00 91.62 278 CYS A C 1
ATOM 2155 O O . CYS A 1 278 ? 19.179 0.529 -3.262 1.00 91.62 278 CYS A O 1
ATOM 2157 N N . THR A 1 279 ? 19.319 1.047 -1.079 1.00 90.06 279 THR A N 1
ATOM 2158 C CA . THR A 1 279 ? 19.663 2.467 -1.271 1.00 90.06 279 THR A CA 1
ATOM 2159 C C . THR A 1 279 ? 20.820 2.671 -2.248 1.00 90.06 279 THR A C 1
ATOM 2161 O O . THR A 1 279 ? 20.746 3.558 -3.098 1.00 90.06 279 THR A O 1
ATOM 2164 N N . VAL A 1 280 ? 21.874 1.853 -2.151 1.00 86.38 280 VAL A N 1
ATOM 2165 C CA . VAL A 1 280 ? 23.057 1.970 -3.021 1.00 86.38 280 VAL A CA 1
ATOM 2166 C C . VAL A 1 280 ? 22.678 1.735 -4.481 1.00 86.38 280 VAL A C 1
ATOM 2168 O O . VAL A 1 280 ? 23.072 2.510 -5.345 1.00 86.38 280 VAL A O 1
ATOM 2171 N N . THR A 1 281 ? 21.859 0.717 -4.751 1.00 85.56 281 THR A N 1
ATOM 2172 C CA . THR A 1 281 ? 21.365 0.433 -6.102 1.00 85.56 281 THR A CA 1
ATOM 2173 C C . THR A 1 281 ? 20.462 1.553 -6.607 1.00 85.56 281 THR A C 1
ATOM 2175 O O . THR A 1 281 ? 20.625 1.998 -7.736 1.00 85.56 281 THR A O 1
ATOM 2178 N N . TRP A 1 282 ? 19.537 2.064 -5.789 1.00 87.38 282 TRP A N 1
ATOM 2179 C CA . TRP A 1 282 ? 18.647 3.155 -6.209 1.00 87.38 282 TRP A CA 1
ATOM 2180 C C . TRP A 1 282 ? 19.394 4.451 -6.526 1.00 87.38 282 TRP A C 1
ATOM 2182 O O . TRP A 1 282 ? 18.966 5.187 -7.412 1.00 87.38 282 TRP A O 1
ATOM 2192 N N . ALA A 1 283 ? 20.519 4.717 -5.858 1.00 86.50 283 ALA A N 1
ATOM 2193 C CA . ALA A 1 283 ? 21.340 5.899 -6.113 1.00 86.50 283 ALA A CA 1
ATOM 2194 C C . ALA A 1 283 ? 21.901 5.958 -7.549 1.00 86.50 283 ALA A C 1
ATOM 2196 O O . ALA A 1 283 ? 22.267 7.036 -8.010 1.00 86.50 283 ALA A O 1
ATOM 2197 N N . GLU A 1 284 ? 21.939 4.835 -8.275 1.00 83.69 284 GLU A N 1
ATOM 2198 C CA . GLU A 1 284 ? 22.326 4.804 -9.692 1.00 83.69 284 GLU A CA 1
ATOM 2199 C C . GLU A 1 284 ? 21.230 5.334 -10.633 1.00 83.69 284 GLU A C 1
ATOM 2201 O O . GLU A 1 284 ? 21.537 5.764 -11.748 1.00 83.69 284 GLU A O 1
ATOM 2206 N N . TYR A 1 285 ? 19.967 5.299 -10.193 1.00 80.31 285 TYR A N 1
ATOM 2207 C CA . TYR A 1 285 ? 18.783 5.562 -11.022 1.00 80.31 285 TYR A CA 1
ATOM 2208 C C . TYR A 1 285 ? 17.956 6.767 -10.557 1.00 80.31 285 TYR A C 1
ATOM 2210 O O . TYR A 1 285 ? 17.096 7.242 -11.298 1.00 80.31 285 TYR A O 1
ATOM 2218 N N . MET A 1 286 ? 18.187 7.245 -9.335 1.00 82.31 286 MET A N 1
ATOM 2219 C CA . MET A 1 286 ? 17.415 8.308 -8.694 1.00 82.31 286 MET A CA 1
ATOM 2220 C C . MET A 1 286 ? 18.245 9.576 -8.512 1.00 82.31 286 MET A C 1
ATOM 2222 O O . MET A 1 286 ? 19.442 9.526 -8.228 1.00 82.31 286 MET A O 1
ATOM 2226 N N . ASP A 1 287 ? 17.581 10.727 -8.596 1.00 85.06 287 ASP A N 1
ATOM 2227 C CA . ASP A 1 287 ? 18.222 12.023 -8.389 1.00 85.06 287 ASP A CA 1
ATOM 2228 C C . ASP A 1 287 ? 18.764 12.155 -6.959 1.00 85.06 287 ASP A C 1
ATOM 2230 O O . ASP A 1 287 ? 18.045 11.956 -5.972 1.00 85.06 287 ASP A O 1
ATOM 2234 N N . SER A 1 288 ? 20.034 12.553 -6.835 1.00 87.06 288 SER A N 1
ATOM 2235 C CA . SER A 1 288 ? 20.712 12.645 -5.537 1.00 87.06 288 SER A CA 1
ATOM 2236 C C . SER A 1 288 ? 19.986 13.538 -4.517 1.00 87.06 288 SER A C 1
ATOM 2238 O O . SER A 1 288 ? 19.867 13.108 -3.371 1.00 87.06 288 SER A O 1
ATOM 2240 N N . PRO A 1 289 ? 19.445 14.728 -4.868 1.00 90.06 289 PRO A N 1
ATOM 2241 C CA . PRO A 1 289 ? 18.714 15.556 -3.904 1.00 90.06 289 PRO A CA 1
ATOM 2242 C C . PRO A 1 289 ? 17.471 14.865 -3.331 1.00 90.06 289 PRO A C 1
ATOM 2244 O O . PRO A 1 289 ? 17.212 14.961 -2.131 1.00 90.06 289 PRO A O 1
ATOM 2247 N N . VAL A 1 290 ? 16.734 14.131 -4.172 1.00 86.50 290 VAL A N 1
ATOM 2248 C CA . VAL A 1 290 ? 15.543 13.378 -3.754 1.00 86.50 290 VAL A CA 1
ATOM 2249 C C . VAL A 1 290 ? 15.951 12.269 -2.792 1.00 86.50 290 VAL A C 1
ATOM 2251 O O . VAL A 1 290 ? 15.378 12.160 -1.710 1.00 86.50 290 VAL A O 1
ATOM 2254 N N . MET A 1 291 ? 16.988 11.505 -3.147 1.00 88.19 291 MET A N 1
ATOM 2255 C CA . MET A 1 291 ? 17.517 10.428 -2.309 1.00 88.19 291 MET A CA 1
ATOM 2256 C C . MET A 1 291 ? 18.043 10.931 -0.961 1.00 88.19 291 MET A C 1
ATOM 2258 O O . MET A 1 291 ? 17.808 10.277 0.047 1.00 88.19 291 MET A O 1
ATOM 2262 N N . ILE A 1 292 ? 18.716 12.085 -0.906 1.00 90.25 292 ILE A N 1
ATOM 2263 C CA . ILE A 1 292 ? 19.250 12.642 0.350 1.00 90.25 292 ILE A CA 1
ATOM 2264 C C . ILE A 1 292 ? 18.123 12.986 1.328 1.00 90.25 292 ILE A C 1
ATOM 2266 O O . ILE A 1 292 ? 18.184 12.591 2.493 1.00 90.25 292 ILE A O 1
ATOM 2270 N N . ILE A 1 293 ? 17.098 13.712 0.866 1.00 89.62 293 ILE A N 1
ATOM 2271 C CA . ILE A 1 293 ? 15.959 14.107 1.710 1.00 89.62 293 ILE A CA 1
ATOM 2272 C C . ILE A 1 293 ? 15.227 12.859 2.202 1.00 89.62 293 ILE A C 1
ATOM 2274 O O . ILE A 1 293 ? 14.987 12.707 3.396 1.00 89.62 293 ILE A O 1
ATOM 2278 N N . TRP A 1 294 ? 14.947 11.939 1.282 1.00 90.44 294 TRP A N 1
ATOM 2279 C CA . TRP A 1 294 ? 14.286 10.677 1.574 1.00 90.44 294 TRP A CA 1
ATOM 2280 C C . TRP A 1 294 ? 15.056 9.828 2.602 1.00 90.44 294 TRP A C 1
ATOM 2282 O O . TRP A 1 294 ? 14.501 9.415 3.618 1.00 90.44 294 TRP A O 1
ATOM 2292 N N . MET A 1 295 ? 16.354 9.604 2.384 1.00 93.50 295 MET A N 1
ATOM 2293 C CA . MET A 1 295 ? 17.164 8.767 3.271 1.00 93.50 295 MET A CA 1
ATOM 2294 C C . MET A 1 295 ? 17.372 9.389 4.649 1.00 93.50 295 MET A C 1
ATOM 2296 O O . MET A 1 295 ? 17.500 8.656 5.629 1.00 93.50 295 MET A O 1
ATOM 2300 N N . ARG A 1 296 ? 17.372 10.722 4.756 1.00 94.44 296 ARG A N 1
ATOM 2301 C CA . ARG A 1 296 ? 17.353 11.401 6.055 1.00 94.44 296 ARG A CA 1
ATOM 2302 C C . ARG A 1 296 ? 16.111 11.004 6.852 1.00 94.44 296 ARG A C 1
ATOM 2304 O O . ARG A 1 296 ? 16.243 10.658 8.022 1.00 94.44 296 ARG A O 1
ATOM 2311 N N . ASP A 1 297 ? 14.937 11.028 6.228 1.00 94.50 297 ASP A N 1
ATOM 2312 C CA . ASP A 1 297 ? 13.679 10.694 6.900 1.00 94.50 297 ASP A CA 1
ATOM 2313 C C . ASP A 1 297 ? 13.657 9.204 7.308 1.00 94.50 297 ASP A C 1
ATOM 2315 O O . ASP A 1 297 ? 13.295 8.873 8.436 1.00 94.50 297 ASP A O 1
ATOM 2319 N N . ALA A 1 298 ? 14.182 8.312 6.458 1.00 95.88 298 ALA A N 1
ATOM 2320 C CA . ALA A 1 298 ? 14.371 6.896 6.791 1.00 95.88 298 ALA A CA 1
ATOM 2321 C C . ALA A 1 298 ? 15.332 6.668 7.975 1.00 95.88 298 ALA A C 1
ATOM 2323 O O . ALA A 1 298 ? 15.071 5.823 8.831 1.00 95.88 298 ALA A O 1
ATOM 2324 N N . LEU A 1 299 ? 16.428 7.429 8.065 1.00 96.31 299 LEU A N 1
ATOM 2325 C CA . LEU A 1 299 ? 17.370 7.360 9.190 1.00 96.31 299 LEU A CA 1
ATOM 2326 C C . LEU A 1 299 ? 16.759 7.883 10.496 1.00 96.31 299 LEU A C 1
ATOM 2328 O O . LEU A 1 299 ? 17.019 7.316 11.558 1.00 96.31 299 LEU A O 1
ATOM 2332 N N . ILE A 1 300 ? 15.948 8.944 10.425 1.00 95.19 300 ILE A N 1
ATOM 2333 C CA . ILE A 1 300 ? 15.192 9.461 11.574 1.00 95.19 300 ILE A CA 1
ATOM 2334 C C . ILE A 1 300 ? 14.234 8.383 12.081 1.00 95.19 300 ILE A C 1
ATOM 2336 O O . ILE A 1 300 ? 14.288 8.036 13.260 1.00 95.19 300 ILE A O 1
ATOM 2340 N N . PHE A 1 301 ? 13.448 7.783 11.184 1.00 95.75 301 PHE A N 1
ATOM 2341 C CA . PHE A 1 301 ? 12.557 6.685 11.542 1.00 95.75 301 PHE A CA 1
ATOM 2342 C C . PHE A 1 301 ? 13.318 5.502 12.155 1.00 95.75 301 PHE A C 1
ATOM 2344 O O . PHE A 1 301 ? 12.934 5.019 13.215 1.00 95.75 301 PHE A O 1
ATOM 2351 N N . ALA A 1 302 ? 14.431 5.065 11.556 1.00 96.06 302 ALA A N 1
ATOM 2352 C CA . ALA A 1 302 ? 15.235 3.958 12.080 1.00 96.06 302 ALA A CA 1
ATOM 2353 C C . ALA A 1 302 ? 15.744 4.228 13.506 1.00 96.06 302 ALA A C 1
ATOM 2355 O O . ALA A 1 302 ? 15.692 3.355 14.374 1.00 96.06 302 ALA A O 1
ATOM 2356 N N . ARG A 1 303 ? 16.212 5.454 13.770 1.00 94.75 303 ARG A N 1
ATOM 2357 C CA . ARG A 1 303 ? 16.615 5.888 15.114 1.00 94.75 303 ARG A CA 1
ATOM 2358 C C . ARG A 1 303 ? 15.438 5.827 16.087 1.00 94.75 303 ARG A C 1
ATOM 2360 O O . ARG A 1 303 ? 15.602 5.350 17.210 1.00 94.75 303 ARG A O 1
ATOM 2367 N N . ASP A 1 304 ? 14.273 6.314 15.673 1.00 92.94 304 ASP A N 1
ATOM 2368 C CA . ASP A 1 304 ? 13.085 6.385 16.525 1.00 92.94 304 ASP A CA 1
ATOM 2369 C C . ASP A 1 304 ? 12.485 4.998 16.793 1.00 92.94 304 ASP A C 1
ATOM 2371 O O . ASP A 1 304 ? 12.012 4.728 17.896 1.00 92.94 304 ASP A O 1
ATOM 2375 N N . LEU A 1 305 ? 12.593 4.087 15.828 1.00 92.00 305 LEU A N 1
ATOM 2376 C CA . LEU A 1 305 ? 12.244 2.678 15.967 1.00 92.00 305 LEU A CA 1
ATOM 2377 C C . LEU A 1 305 ? 13.120 1.987 17.025 1.00 92.00 305 LEU A C 1
ATOM 2379 O O . LEU A 1 305 ? 12.621 1.227 17.848 1.00 92.00 305 LEU A O 1
ATOM 2383 N N . VAL A 1 306 ? 14.424 2.268 17.064 1.00 89.75 306 VAL A N 1
ATOM 2384 C CA . VAL A 1 306 ? 15.310 1.701 18.098 1.00 89.75 306 VAL A CA 1
ATOM 2385 C C . VAL A 1 306 ? 15.071 2.351 19.463 1.00 89.75 306 VAL A C 1
ATOM 2387 O O . VAL A 1 306 ? 15.057 1.661 20.479 1.00 89.75 306 VAL A O 1
ATOM 2390 N N . SER A 1 307 ? 14.878 3.671 19.515 1.00 87.75 307 SER A N 1
ATOM 2391 C CA . SER A 1 307 ? 14.757 4.396 20.787 1.00 87.75 307 SER A CA 1
ATOM 2392 C C . SER A 1 307 ? 13.461 4.078 21.537 1.00 87.75 307 SER A C 1
ATOM 2394 O O . SER A 1 307 ? 13.469 3.969 22.768 1.00 87.75 307 SER A O 1
ATOM 2396 N N . LYS A 1 308 ? 12.354 3.899 20.807 1.00 84.12 308 LYS A N 1
ATOM 2397 C CA . LYS A 1 308 ? 11.046 3.576 21.387 1.00 84.12 308 LYS A CA 1
ATOM 2398 C C . LYS A 1 308 ? 10.906 2.095 21.745 1.00 84.12 308 LYS A C 1
ATOM 2400 O O . LYS A 1 308 ? 10.172 1.783 22.688 1.00 84.12 308 LYS A O 1
ATOM 2405 N N . PHE A 1 309 ? 11.682 1.213 21.106 1.00 75.38 309 PHE A N 1
ATOM 2406 C CA . PHE A 1 309 ? 11.846 -0.189 21.504 1.00 75.38 309 PHE A CA 1
ATOM 2407 C C . PHE A 1 309 ? 12.720 -0.322 22.752 1.00 75.38 309 PHE A C 1
ATOM 2409 O O . PHE A 1 309 ? 13.830 -0.851 22.739 1.00 75.38 309 PHE A O 1
ATOM 2416 N N . ASN A 1 310 ? 12.227 0.195 23.869 1.00 64.06 310 ASN A N 1
ATOM 2417 C CA . ASN A 1 310 ? 12.871 0.031 25.156 1.00 64.06 310 ASN A CA 1
ATOM 2418 C C . ASN A 1 310 ? 12.040 -0.952 25.999 1.00 64.06 310 ASN A C 1
ATOM 2420 O O . ASN A 1 310 ? 10.827 -0.767 26.119 1.00 64.06 310 ASN A O 1
ATOM 2424 N N . PRO A 1 311 ? 12.654 -1.957 26.652 1.00 54.94 311 PRO A N 1
ATOM 2425 C CA . PRO A 1 311 ? 11.982 -2.833 27.619 1.00 54.94 311 PRO A CA 1
ATOM 2426 C C . PRO A 1 311 ? 11.257 -2.094 28.760 1.00 54.94 311 PRO A C 1
ATOM 2428 O O . PRO A 1 311 ? 10.490 -2.698 29.502 1.00 54.94 311 PRO A O 1
ATOM 2431 N N . THR A 1 312 ? 11.522 -0.797 28.940 1.00 49.69 312 THR A N 1
ATOM 2432 C CA . THR A 1 312 ? 10.793 0.084 29.865 1.00 49.69 312 THR A CA 1
ATOM 2433 C C . THR A 1 312 ? 9.502 0.665 29.273 1.00 49.69 312 THR A C 1
ATOM 2435 O O . THR A 1 312 ? 8.572 0.936 30.028 1.00 49.69 312 THR A O 1
ATOM 2438 N N . THR A 1 313 ? 9.413 0.828 27.947 1.00 54.31 313 THR A N 1
ATOM 2439 C CA . THR A 1 313 ? 8.184 1.183 27.208 1.00 54.31 313 THR A CA 1
ATOM 2440 C C . THR A 1 313 ? 7.199 0.015 27.186 1.00 54.31 313 THR A C 1
ATOM 2442 O O . THR A 1 313 ? 5.993 0.227 27.212 1.00 54.31 313 THR A O 1
ATOM 2445 N N . PHE A 1 314 ? 7.724 -1.212 27.215 1.00 58.81 314 PHE A N 1
ATOM 2446 C CA . PHE A 1 314 ? 6.971 -2.455 27.354 1.00 58.81 314 PHE A CA 1
ATOM 2447 C C . PHE A 1 314 ? 7.122 -2.994 28.782 1.00 58.81 314 PHE A C 1
ATOM 2449 O O . PHE A 1 314 ? 7.893 -3.933 28.997 1.00 58.81 314 PHE A O 1
ATOM 2456 N N . PRO A 1 315 ? 6.464 -2.397 29.799 1.00 48.16 315 PRO A N 1
ATOM 2457 C CA . PRO A 1 315 ? 6.659 -2.808 31.178 1.00 48.16 315 PRO A CA 1
ATOM 2458 C C . PRO A 1 315 ? 6.380 -4.304 31.306 1.00 48.16 315 PRO A C 1
ATOM 2460 O O . PRO A 1 315 ? 5.281 -4.784 31.017 1.00 48.16 315 PRO A O 1
ATOM 2463 N N . ARG A 1 316 ? 7.395 -5.033 31.785 1.00 43.69 316 ARG A N 1
ATOM 2464 C CA . ARG A 1 316 ? 7.369 -6.483 32.035 1.00 43.69 316 ARG A CA 1
ATOM 2465 C C . ARG A 1 316 ? 6.110 -6.943 32.791 1.00 43.69 316 ARG A C 1
ATOM 2467 O O . ARG A 1 316 ? 5.737 -8.097 32.667 1.00 43.69 316 ARG A O 1
ATOM 2474 N N . GLY A 1 317 ? 5.411 -6.057 33.506 1.00 45.16 317 GLY A N 1
ATOM 2475 C CA . GLY A 1 317 ? 4.138 -6.351 34.174 1.00 45.16 317 GLY A CA 1
ATOM 2476 C C . GLY A 1 317 ? 2.975 -6.775 33.259 1.00 45.16 317 GLY A C 1
ATOM 2477 O O . GLY A 1 317 ? 2.198 -7.620 33.685 1.00 45.16 317 GLY A O 1
ATOM 2478 N N . ARG A 1 318 ? 2.863 -6.270 32.015 1.00 48.88 318 ARG A N 1
ATOM 2479 C CA . ARG A 1 318 ? 1.831 -6.719 31.041 1.00 48.88 318 ARG A CA 1
ATOM 2480 C C . ARG A 1 318 ? 2.279 -7.909 30.180 1.00 48.88 318 ARG A C 1
ATOM 2482 O O . ARG A 1 318 ? 1.440 -8.585 29.603 1.00 48.88 318 ARG A O 1
ATOM 2489 N N . PHE A 1 319 ? 3.586 -8.170 30.104 1.00 46.94 319 PHE A N 1
ATOM 2490 C CA . PHE A 1 319 ? 4.186 -9.069 29.105 1.00 46.94 319 PHE A CA 1
ATOM 2491 C C . PHE A 1 319 ? 4.939 -10.282 29.689 1.00 46.94 319 PHE A C 1
ATOM 2493 O O . PHE A 1 319 ? 5.349 -11.164 28.944 1.00 46.94 319 PHE A O 1
ATOM 2500 N N . ALA A 1 320 ? 5.134 -10.373 31.012 1.00 40.16 320 ALA A N 1
ATOM 2501 C CA . ALA A 1 320 ? 5.902 -11.458 31.645 1.00 40.16 320 ALA A CA 1
ATOM 2502 C C . ALA A 1 320 ? 5.122 -12.771 31.871 1.00 40.16 320 ALA A C 1
ATOM 2504 O O . ALA A 1 320 ? 5.663 -13.703 32.466 1.00 40.16 320 ALA A O 1
ATOM 2505 N N . SER A 1 321 ? 3.879 -12.880 31.395 1.00 40.56 321 SER A N 1
ATOM 2506 C CA . SER A 1 321 ? 3.041 -14.077 31.548 1.00 40.56 321 SER A CA 1
ATOM 2507 C C . SER A 1 321 ? 2.850 -14.834 30.228 1.00 40.56 321 SER A C 1
ATOM 2509 O O . SER A 1 321 ? 1.732 -15.175 29.857 1.00 40.56 321 SER A O 1
ATOM 2511 N N . GLN A 1 322 ? 3.924 -15.141 29.507 1.00 41.56 322 GLN A N 1
ATOM 2512 C CA . GLN A 1 322 ? 3.850 -16.166 28.461 1.00 41.56 322 GLN A CA 1
ATOM 2513 C C . GLN A 1 322 ? 5.139 -16.982 28.461 1.00 41.56 322 GLN A C 1
ATOM 2515 O O . GLN A 1 322 ? 6.198 -16.549 28.010 1.00 41.56 322 GLN A O 1
ATOM 2520 N N . LYS A 1 323 ? 5.058 -18.180 29.052 1.00 34.91 323 LYS A N 1
ATOM 2521 C CA . LYS A 1 323 ? 6.094 -19.201 28.906 1.00 34.91 323 LYS A CA 1
ATOM 2522 C C . LYS A 1 323 ? 6.106 -19.664 27.449 1.00 34.91 323 LYS A C 1
ATOM 2524 O O . LYS A 1 323 ? 5.071 -20.023 26.901 1.00 34.91 323 LYS A O 1
ATOM 2529 N N . SER A 1 324 ? 7.307 -19.657 26.881 1.00 41.16 324 SER A N 1
ATOM 2530 C CA . SER A 1 324 ? 7.700 -20.182 25.573 1.00 41.16 324 SER A CA 1
ATOM 2531 C C . SER A 1 324 ? 6.930 -21.436 25.154 1.00 41.16 324 SER A C 1
ATOM 2533 O O . SER A 1 324 ? 7.043 -22.472 25.815 1.00 41.16 324 SER A O 1
ATOM 2535 N N . GLY A 1 325 ? 6.216 -21.367 24.030 1.00 36.78 325 GLY A N 1
ATOM 2536 C CA . GLY A 1 325 ? 5.553 -22.551 23.501 1.00 36.78 325 GLY A CA 1
ATOM 2537 C C . GLY A 1 325 ? 4.672 -22.372 22.273 1.00 36.78 325 GLY A C 1
ATOM 2538 O O . GLY A 1 325 ? 3.681 -23.077 22.209 1.00 36.78 325 GLY A O 1
ATOM 2539 N N . THR A 1 326 ? 4.994 -21.516 21.299 1.00 33.91 326 THR A N 1
ATOM 2540 C CA . THR A 1 326 ? 4.355 -21.600 19.968 1.00 33.91 326 THR A CA 1
ATOM 2541 C C . THR A 1 326 ? 5.274 -21.051 18.880 1.00 33.91 326 THR A C 1
ATOM 2543 O O . THR A 1 326 ? 5.580 -19.862 18.854 1.00 33.91 326 THR A O 1
ATOM 2546 N N . ASN A 1 327 ? 5.692 -21.926 17.960 1.00 31.03 327 ASN A N 1
ATOM 2547 C CA . ASN A 1 327 ? 6.200 -21.531 16.649 1.00 31.03 327 ASN A CA 1
ATOM 2548 C C . ASN A 1 327 ? 5.054 -20.847 15.891 1.00 31.03 327 ASN A C 1
ATOM 2550 O O . ASN A 1 327 ? 4.144 -21.523 15.414 1.00 31.03 327 ASN A O 1
ATOM 2554 N N . LEU A 1 328 ? 5.083 -19.518 15.800 1.00 32.34 328 LEU A N 1
ATOM 2555 C CA . LEU A 1 328 ? 4.190 -18.761 14.927 1.00 32.34 328 LEU A CA 1
ATOM 2556 C C . LEU A 1 328 ? 4.672 -18.945 13.486 1.00 32.34 328 LEU A C 1
ATOM 2558 O O . LEU A 1 328 ? 5.597 -18.279 13.027 1.00 32.34 328 LEU A O 1
ATOM 2562 N N . THR A 1 329 ? 4.064 -19.900 12.788 1.00 28.95 329 THR A N 1
ATOM 2563 C CA . THR A 1 329 ? 4.116 -19.975 11.328 1.00 28.95 329 THR A CA 1
ATOM 2564 C C . THR A 1 329 ? 2.854 -19.307 10.806 1.00 28.95 329 THR A C 1
ATOM 2566 O O . THR A 1 329 ? 1.743 -19.759 11.066 1.00 28.95 329 THR A O 1
ATOM 2569 N N . TRP A 1 330 ? 3.024 -18.183 10.118 1.00 37.62 330 TRP A N 1
ATOM 2570 C CA . TRP A 1 330 ? 1.949 -17.558 9.363 1.00 37.62 330 TRP A CA 1
ATOM 2571 C C . TRP A 1 330 ? 1.859 -18.291 8.026 1.00 37.62 330 TRP A C 1
ATOM 2573 O O . TRP A 1 330 ? 2.665 -18.048 7.126 1.00 37.62 330 TRP A O 1
ATOM 2583 N N . GLU A 1 331 ? 0.930 -19.241 7.908 1.00 25.44 331 GLU A N 1
ATOM 2584 C CA . GLU A 1 331 ? 0.602 -19.841 6.616 1.00 25.44 331 GLU A CA 1
ATOM 2585 C C . GLU A 1 331 ? -0.062 -18.779 5.737 1.00 25.44 331 GLU A C 1
ATOM 2587 O O . GLU A 1 331 ? -1.262 -18.521 5.797 1.00 25.44 331 GLU A O 1
ATOM 2592 N N . VAL A 1 332 ? 0.747 -18.145 4.893 1.00 33.62 332 VAL A N 1
ATOM 2593 C CA . VAL A 1 332 ? 0.247 -17.462 3.706 1.00 33.62 332 VAL A CA 1
ATOM 2594 C C . VAL A 1 332 ? -0.280 -18.564 2.792 1.00 33.62 332 VAL A C 1
ATOM 2596 O O . VAL A 1 332 ? 0.508 -19.313 2.217 1.00 33.62 332 VAL A O 1
ATOM 2599 N N . HIS A 1 333 ? -1.602 -18.705 2.682 1.00 27.91 333 HIS A N 1
ATOM 2600 C CA . HIS A 1 333 ? -2.220 -19.579 1.687 1.00 27.91 333 HIS A CA 1
ATOM 2601 C C . HIS A 1 333 ? -1.860 -19.088 0.277 1.00 27.91 333 HIS A C 1
ATOM 2603 O O . HIS A 1 333 ? -2.552 -18.273 -0.331 1.00 27.91 333 HIS A O 1
ATOM 2609 N N . GLY A 1 334 ? -0.733 -19.580 -0.235 1.00 28.81 334 GLY A N 1
ATOM 2610 C CA . GLY A 1 334 ? -0.435 -19.611 -1.654 1.00 28.81 334 GLY A CA 1
ATOM 2611 C C . GLY A 1 334 ? -1.229 -20.750 -2.276 1.00 28.81 334 GLY A C 1
ATOM 2612 O O . GLY A 1 334 ? -1.022 -21.907 -1.926 1.00 28.81 334 GLY A O 1
ATOM 2613 N N . GLU A 1 335 ? -2.145 -20.416 -3.182 1.00 30.73 335 GLU A N 1
ATOM 2614 C CA . GLU A 1 335 ? -2.809 -21.388 -4.048 1.00 30.73 335 GLU A CA 1
ATOM 2615 C C . GLU A 1 335 ? -1.747 -22.245 -4.755 1.00 30.73 335 GLU A C 1
ATOM 2617 O O . GLU A 1 335 ? -0.963 -21.754 -5.575 1.00 30.73 335 GLU A O 1
ATOM 2622 N N . GLU A 1 336 ? -1.711 -23.534 -4.414 1.00 28.03 336 GLU A N 1
ATOM 2623 C CA . GLU A 1 336 ? -0.902 -24.538 -5.092 1.00 28.03 336 GLU A CA 1
ATOM 2624 C C . GLU A 1 336 ? -1.309 -24.599 -6.567 1.00 28.03 336 GLU A C 1
ATOM 2626 O O . GLU A 1 336 ? -2.383 -25.071 -6.942 1.00 28.03 336 GLU A O 1
ATOM 2631 N N . THR A 1 337 ? -0.417 -24.134 -7.436 1.00 33.38 337 THR A N 1
ATOM 2632 C CA . THR A 1 337 ? -0.498 -24.444 -8.859 1.00 33.38 337 THR A CA 1
ATOM 2633 C C . THR A 1 337 ? -0.061 -25.891 -9.046 1.00 33.38 337 THR A C 1
ATOM 2635 O O . THR A 1 337 ? 1.102 -26.248 -8.856 1.00 33.38 337 THR A O 1
ATOM 2638 N N . GLY A 1 338 ? -1.028 -26.742 -9.391 1.00 29.84 338 GLY A N 1
ATOM 2639 C CA . GLY A 1 338 ? -0.823 -28.160 -9.647 1.00 29.84 338 GLY A CA 1
ATOM 2640 C C . GLY A 1 338 ? 0.273 -28.408 -10.685 1.00 29.84 338 GLY A C 1
ATOM 2641 O O . GLY A 1 338 ? 0.124 -28.098 -11.868 1.00 29.84 338 GLY A O 1
ATOM 2642 N N . ARG A 1 339 ? 1.370 -29.026 -10.240 1.00 30.45 339 ARG A N 1
ATOM 2643 C CA . ARG A 1 339 ? 2.306 -29.740 -11.111 1.00 30.45 339 ARG A CA 1
ATOM 2644 C C . ARG A 1 339 ? 1.631 -31.032 -11.559 1.00 30.45 339 ARG A C 1
ATOM 2646 O O . ARG A 1 339 ? 1.459 -31.950 -10.764 1.00 30.45 339 ARG A O 1
ATOM 2653 N N . SER A 1 340 ? 1.262 -31.102 -12.835 1.00 33.25 340 SER A N 1
ATOM 2654 C CA . SER A 1 340 ? 0.981 -32.378 -13.484 1.00 33.25 340 SER A CA 1
ATOM 2655 C C . SER A 1 340 ? 2.303 -33.038 -13.860 1.00 33.25 340 SER A C 1
ATOM 2657 O O . SER A 1 340 ? 3.107 -32.523 -14.636 1.00 33.25 340 SER A O 1
ATOM 2659 N N . ASP A 1 341 ? 2.520 -34.180 -13.229 1.00 33.66 341 ASP A N 1
ATOM 2660 C CA . ASP A 1 341 ? 3.568 -35.142 -13.504 1.00 33.66 341 ASP A CA 1
ATOM 2661 C C . ASP A 1 341 ? 3.219 -35.862 -14.815 1.00 33.66 341 ASP A C 1
ATOM 2663 O O . ASP A 1 341 ? 2.183 -36.523 -14.895 1.00 33.66 341 ASP A O 1
ATOM 2667 N N . HIS A 1 342 ? 4.035 -35.726 -15.861 1.00 32.72 342 HIS A N 1
ATOM 2668 C CA . HIS A 1 342 ? 4.003 -36.616 -17.025 1.00 32.72 342 HIS A CA 1
ATOM 2669 C C . HIS A 1 342 ? 5.421 -37.100 -17.306 1.00 32.72 342 HIS A C 1
ATOM 2671 O O . HIS A 1 342 ? 6.198 -36.479 -18.029 1.00 32.72 342 HIS A O 1
ATOM 2677 N N . SER A 1 343 ? 5.734 -38.258 -16.729 1.00 38.75 343 SER A N 1
ATOM 2678 C CA . SER A 1 343 ? 6.775 -39.142 -17.231 1.00 38.75 343 SER A CA 1
ATOM 2679 C C . SER A 1 343 ? 6.131 -40.385 -17.856 1.00 38.75 343 SER A C 1
ATOM 2681 O O . SER A 1 343 ? 5.177 -40.940 -17.314 1.00 38.75 343 SER A O 1
ATOM 2683 N N . ARG A 1 344 ? 6.743 -40.839 -18.960 1.00 36.88 344 ARG A N 1
ATOM 2684 C CA . ARG A 1 344 ? 6.613 -42.150 -19.633 1.00 36.88 344 ARG A CA 1
ATOM 2685 C C . ARG A 1 344 ? 5.462 -42.326 -20.637 1.00 36.88 344 ARG A C 1
ATOM 2687 O O . ARG A 1 344 ? 4.405 -42.854 -20.305 1.00 36.88 344 ARG A O 1
ATOM 2694 N N . ARG A 1 345 ? 5.776 -42.111 -21.916 1.00 41.84 345 ARG A N 1
ATOM 2695 C CA . ARG A 1 345 ? 6.157 -43.193 -22.845 1.00 41.84 345 ARG A CA 1
ATOM 2696 C C . ARG A 1 345 ? 7.042 -42.661 -23.959 1.00 41.84 345 ARG A C 1
ATOM 2698 O O . ARG A 1 345 ? 6.798 -41.511 -24.376 1.00 41.84 345 ARG A O 1
#

Secondary structure (DSSP, 8-state):
-HHHHHHHHHHHHHHHHHHHH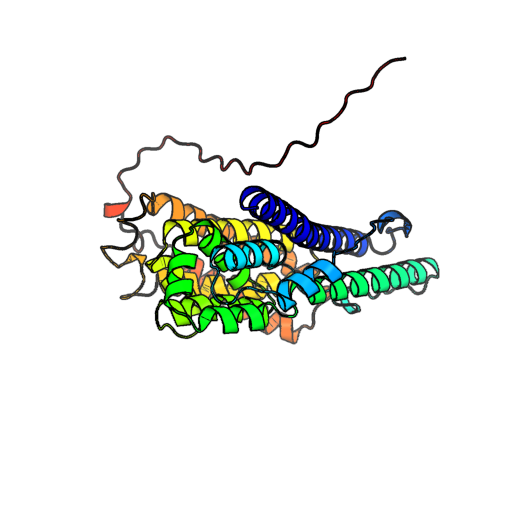HHHHHHHHHHHHHHHGGG--HHHH--------HHHHHHHHHT--TT-HHHHHHHHHHHHTTTT--PPPGGGG--S--SHHHHHHHHHHHHHHHHHHHHHHHHHTTHHHHHHHHHT-HHHHHHHHTSHHHHHHHHHHHT-S-HHHHHHHHHHHHHHH---HHHHHHHHHHHHSHHHHHHHHHHHHHHHHHHHHH-TTTHHHHHHHHHHHHHHHHHHHSTTT-GGGSTTTTTTTT--HHHHHHHHHHHHHHHHHHHHHHHHHHTTTS-HHHHHHHHHHHHHHHHHHHHH--TTTS-HHHHS---S---------------------

Radius of gyration: 21.78 Å; chains: 1; bounding box: 56×59×66 Å

InterPro domains:
  IPR024481 Helicase Sen1, N-terminal [PF12726] (1-309)